Protein AF-A0A1D2VPQ7-F1 (afdb_monomer_lite)

Foldseek 3Di:
DVVVVVVVVVVVVVVVVVVVVVVVLVCLLVVLLVCLVVVVLVVLLVSLVVLVVVCVVCVPDVVSVVSNVSSLVSVVVSLVVLLLVLLEDDDLVVVLVSLVSNCSRPPNVDDPPNVLVSLLSNLVSLLNSLVVVLVVLVVVVVVPLLVSLLVNLVSCLVSLLVSLVSSCVNQPQDPDPVSVVSNLVSNQVSLVVSVVVSLVSCVVRLQVDPDLVSNLVSLLSNCVSLVSVVVSVNRCLVVSVCSCPVPPPCSDDPVSNVVSVVVVVVVVVVVD

pLDDT: mean 81.54, std 13.05, range [40.03, 95.62]

Organism: NCBI:txid1344418

Radius of gyration: 28.09 Å; chains: 1; bounding box: 78×43×89 Å

Structure (mmCIF, N/CA/C/O backbone):
data_AF-A0A1D2VPQ7-F1
#
_entry.id   AF-A0A1D2VPQ7-F1
#
loop_
_atom_site.group_PDB
_atom_site.id
_atom_site.type_symbol
_atom_site.label_atom_id
_atom_site.label_alt_id
_atom_site.label_comp_id
_atom_site.label_asym_id
_atom_site.label_entity_id
_atom_site.label_seq_id
_atom_site.pdbx_PDB_ins_code
_atom_site.Cartn_x
_atom_site.Cartn_y
_atom_site.Cartn_z
_atom_site.occupancy
_atom_site.B_iso_or_equiv
_atom_site.auth_seq_id
_atom_site.auth_comp_id
_atom_site.auth_asym_id
_atom_site.auth_atom_id
_atom_site.pdbx_PDB_model_num
ATOM 1 N N . ASN A 1 1 ? -49.520 -5.149 58.867 1.00 46.00 1 ASN A N 1
ATOM 2 C CA . ASN A 1 1 ? -49.051 -6.352 58.138 1.00 46.00 1 ASN A CA 1
ATOM 3 C C . ASN A 1 1 ? -49.154 -6.261 56.616 1.00 46.00 1 ASN A C 1
ATOM 5 O O . ASN A 1 1 ? -48.300 -6.860 55.983 1.00 46.00 1 ASN A O 1
ATOM 9 N N . ASN A 1 2 ? -50.079 -5.499 56.012 1.00 45.31 2 ASN A N 1
ATOM 10 C CA . ASN A 1 2 ? -50.159 -5.380 54.540 1.00 45.31 2 ASN A CA 1
ATOM 11 C C . ASN A 1 2 ? -49.098 -4.457 53.900 1.00 45.31 2 ASN A C 1
ATOM 13 O O . ASN A 1 2 ? -48.710 -4.691 52.759 1.00 45.31 2 ASN A O 1
ATOM 17 N N . ASP A 1 3 ? -48.558 -3.475 54.628 1.00 47.75 3 ASP A N 1
ATOM 18 C CA . ASP A 1 3 ? -47.562 -2.549 54.060 1.00 47.75 3 ASP A CA 1
ATOM 19 C C . ASP A 1 3 ? -46.182 -3.195 53.844 1.00 47.75 3 ASP A C 1
ATOM 21 O O . ASP A 1 3 ? -45.528 -2.919 52.839 1.00 47.75 3 ASP A O 1
ATOM 25 N N . ASN A 1 4 ? -45.781 -4.141 54.705 1.00 49.09 4 ASN A N 1
ATOM 26 C CA . ASN A 1 4 ? -44.508 -4.868 54.578 1.00 49.09 4 ASN A CA 1
ATOM 27 C C . ASN A 1 4 ? -44.477 -5.836 53.380 1.00 49.09 4 ASN A C 1
ATOM 29 O O . ASN A 1 4 ? -43.406 -6.070 52.827 1.00 49.09 4 ASN A O 1
ATOM 33 N N . LEU A 1 5 ? -45.629 -6.367 52.952 1.00 49.19 5 LEU A N 1
ATOM 34 C CA . LEU A 1 5 ? -45.735 -7.204 51.748 1.00 49.19 5 LEU A CA 1
ATOM 35 C C . LEU A 1 5 ? -45.571 -6.366 50.471 1.00 49.19 5 LEU A C 1
ATOM 37 O O . LEU A 1 5 ? -44.782 -6.725 49.604 1.00 49.19 5 LEU A O 1
ATOM 41 N N . SER A 1 6 ? -46.200 -5.186 50.403 1.00 54.03 6 SER A N 1
ATOM 42 C CA . SER A 1 6 ? -46.095 -4.297 49.231 1.00 54.03 6 SER A CA 1
ATOM 43 C C . SER A 1 6 ? -44.689 -3.710 49.017 1.00 54.03 6 SER A C 1
ATOM 45 O O . SER A 1 6 ? -44.285 -3.438 47.885 1.00 54.03 6 SER A O 1
ATOM 47 N N . ILE A 1 7 ? -43.932 -3.511 50.103 1.00 53.16 7 ILE A N 1
ATOM 48 C CA . ILE A 1 7 ? -42.541 -3.035 50.071 1.00 53.16 7 ILE A CA 1
ATOM 49 C C . ILE A 1 7 ? -41.603 -4.166 49.635 1.00 53.16 7 ILE A C 1
ATOM 51 O O . ILE A 1 7 ? -40.687 -3.925 48.848 1.00 53.16 7 ILE A O 1
ATOM 55 N N . ASN A 1 8 ? -41.859 -5.401 50.078 1.00 55.41 8 ASN A N 1
ATOM 56 C CA . ASN A 1 8 ? -41.106 -6.568 49.624 1.00 55.41 8 ASN A CA 1
ATOM 57 C C . ASN A 1 8 ? -41.346 -6.870 48.145 1.00 55.41 8 ASN A C 1
ATOM 59 O O . ASN A 1 8 ? -40.378 -7.150 47.452 1.00 55.41 8 ASN A O 1
ATOM 63 N N . ASP A 1 9 ? -42.571 -6.733 47.638 1.00 56.12 9 ASP A N 1
ATOM 64 C CA . ASP A 1 9 ? -42.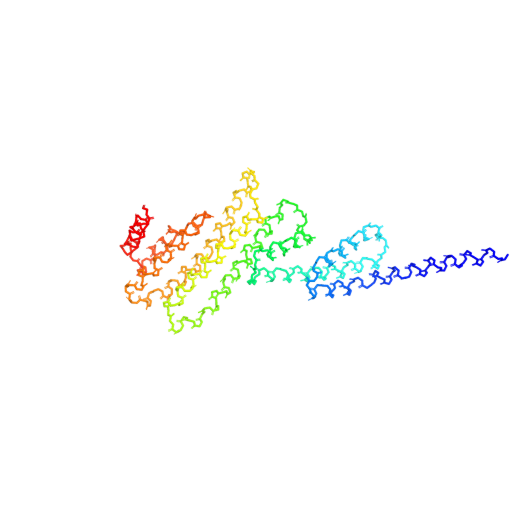865 -6.936 46.213 1.00 56.12 9 ASP A CA 1
ATOM 65 C C . ASP A 1 9 ? -42.221 -5.856 45.327 1.00 56.12 9 ASP A C 1
ATOM 67 O O . ASP A 1 9 ? -41.720 -6.149 44.240 1.00 56.12 9 ASP A O 1
ATOM 71 N N . LYS A 1 10 ? -42.148 -4.604 45.800 1.00 60.00 10 LYS A N 1
ATOM 72 C CA . LYS A 1 10 ? -41.404 -3.523 45.123 1.00 60.00 10 LYS A CA 1
ATOM 73 C C . LYS A 1 10 ? -39.894 -3.757 45.138 1.00 60.00 10 LYS A C 1
ATOM 75 O O . LYS A 1 10 ? -39.232 -3.537 44.130 1.00 60.00 10 LYS A O 1
ATOM 80 N N . ASN A 1 11 ? -39.348 -4.242 46.250 1.00 58.66 11 ASN A N 1
ATOM 81 C CA . ASN A 1 11 ? -37.940 -4.620 46.323 1.00 58.66 11 ASN A CA 1
ATOM 82 C C . ASN A 1 11 ? -37.644 -5.863 45.478 1.00 58.66 11 ASN A C 1
ATOM 84 O O . ASN A 1 11 ? -36.611 -5.883 44.827 1.00 58.66 11 ASN A O 1
ATOM 88 N N . LEU A 1 12 ? -38.544 -6.851 45.414 1.00 57.78 12 LEU A N 1
ATOM 89 C CA . LEU A 1 12 ? -38.410 -8.029 44.553 1.00 57.78 12 LEU A CA 1
ATOM 90 C C . LEU A 1 12 ? -38.479 -7.660 43.074 1.00 57.78 12 LEU A C 1
ATOM 92 O O . LEU A 1 12 ? -37.686 -8.168 42.297 1.00 57.78 12 LEU A O 1
ATOM 96 N N . THR A 1 13 ? -39.388 -6.769 42.678 1.00 62.28 13 THR A N 1
ATOM 97 C CA . THR A 1 13 ? -39.484 -6.288 41.289 1.00 62.28 13 THR A CA 1
ATOM 98 C C . THR A 1 13 ? -38.285 -5.425 40.899 1.00 62.28 13 THR A C 1
ATOM 100 O O . THR A 1 13 ? -37.770 -5.570 39.794 1.00 62.28 13 THR A O 1
ATOM 103 N N . LEU A 1 14 ? -37.762 -4.595 41.808 1.00 60.00 14 LEU A N 1
ATOM 104 C CA . LEU A 1 14 ? -36.486 -3.898 41.611 1.00 60.00 14 LEU A CA 1
ATOM 105 C C . LEU A 1 14 ? -35.303 -4.875 41.535 1.00 60.00 14 LEU A C 1
ATOM 107 O O . LEU A 1 14 ? -34.412 -4.677 40.712 1.00 60.00 14 LEU A O 1
ATOM 111 N N . LEU A 1 15 ? -35.306 -5.938 42.345 1.00 56.19 15 LEU A N 1
ATOM 112 C CA . LEU A 1 15 ? -34.273 -6.973 42.338 1.00 56.19 15 LEU A CA 1
ATOM 113 C C . LEU A 1 15 ? -34.316 -7.794 41.042 1.00 56.19 15 LEU A C 1
ATOM 115 O O . LEU A 1 15 ? -33.273 -8.018 40.441 1.00 56.19 15 LEU A O 1
ATOM 119 N N . LEU A 1 16 ? -35.506 -8.183 40.580 1.00 61.06 16 LEU A N 1
ATOM 120 C CA . LEU A 1 16 ? -35.734 -8.889 39.315 1.00 61.06 16 LEU A CA 1
ATOM 121 C C . LEU A 1 16 ? -35.295 -8.032 38.124 1.00 61.06 16 LEU A C 1
ATOM 123 O O . LEU A 1 16 ? -34.468 -8.469 37.335 1.00 61.06 16 LEU A O 1
ATOM 127 N N . ASN A 1 17 ? -35.710 -6.764 38.073 1.00 62.03 17 ASN A N 1
ATOM 128 C CA . ASN A 1 17 ? -35.249 -5.841 37.035 1.00 62.03 17 ASN A CA 1
ATOM 129 C C . ASN A 1 17 ? -33.730 -5.613 37.105 1.00 62.03 17 ASN A C 1
ATOM 131 O O . ASN A 1 17 ? -33.077 -5.413 36.084 1.00 62.03 17 ASN A O 1
ATOM 135 N N . SER A 1 18 ? -33.132 -5.621 38.299 1.00 62.41 18 SER A N 1
ATOM 136 C CA . SER A 1 18 ? -31.675 -5.534 38.436 1.00 62.41 18 SER A CA 1
ATOM 137 C C . SER A 1 18 ? -30.966 -6.819 37.997 1.00 62.41 18 SER A C 1
ATOM 139 O O . SER A 1 18 ? -29.875 -6.729 37.447 1.00 62.41 18 SER A O 1
ATOM 141 N N . MET A 1 19 ? -31.590 -7.988 38.177 1.00 61.72 19 MET A N 1
ATOM 142 C CA . MET A 1 19 ? -31.081 -9.278 37.707 1.00 61.72 19 MET A CA 1
ATOM 143 C C . MET A 1 19 ? -31.075 -9.336 36.181 1.00 61.72 19 MET A C 1
ATOM 145 O O . MET A 1 19 ? -30.043 -9.683 35.619 1.00 61.72 19 MET A O 1
ATOM 149 N N . ASP A 1 20 ? -32.153 -8.909 35.519 1.00 67.88 20 ASP A N 1
ATOM 150 C CA . ASP A 1 20 ? -32.224 -8.857 34.052 1.00 67.88 20 ASP A CA 1
ATOM 151 C C . ASP A 1 20 ? -31.155 -7.912 33.479 1.00 67.88 20 ASP A C 1
ATOM 153 O O . ASP A 1 20 ? -30.382 -8.295 32.607 1.00 67.88 20 ASP A O 1
ATOM 157 N N . ASN A 1 21 ? -30.989 -6.721 34.070 1.00 72.56 21 ASN A N 1
ATOM 158 C CA . ASN A 1 21 ? -29.922 -5.791 33.678 1.00 72.56 21 ASN A CA 1
ATOM 159 C C . ASN A 1 21 ? -28.506 -6.360 33.908 1.00 72.56 21 ASN A C 1
ATOM 161 O O . ASN A 1 21 ? -27.573 -6.025 33.178 1.00 72.56 21 ASN A O 1
ATOM 165 N N . ILE A 1 22 ? -28.308 -7.191 34.938 1.00 74.75 22 ILE A N 1
ATOM 166 C CA . ILE A 1 22 ? -27.023 -7.857 35.201 1.00 74.75 22 ILE A CA 1
ATOM 167 C C . ILE A 1 22 ? -26.781 -8.977 34.184 1.00 74.75 22 ILE A C 1
ATOM 169 O O . ILE A 1 22 ? -25.650 -9.122 33.718 1.00 74.75 22 ILE A O 1
ATOM 173 N N . ILE A 1 23 ? -27.815 -9.740 33.825 1.00 79.00 23 ILE A N 1
ATOM 174 C CA . ILE A 1 23 ? -27.751 -10.778 32.789 1.00 79.00 23 ILE A CA 1
ATOM 175 C C . ILE A 1 23 ? -27.391 -10.143 31.445 1.00 79.00 23 ILE A C 1
ATOM 177 O O . ILE A 1 23 ? -26.420 -10.571 30.824 1.00 79.00 23 ILE A O 1
ATOM 181 N N . ASP A 1 24 ? -28.059 -9.053 31.063 1.00 81.62 24 ASP A N 1
ATOM 182 C CA . ASP A 1 24 ? -27.750 -8.312 29.837 1.00 81.62 24 ASP A CA 1
ATOM 183 C C . ASP A 1 24 ? -26.279 -7.873 29.798 1.00 81.62 24 ASP A C 1
ATOM 185 O O . ASP A 1 24 ? -25.599 -8.020 28.782 1.00 81.62 24 ASP A O 1
ATOM 189 N N . ILE A 1 25 ? -25.745 -7.382 30.924 1.00 81.56 25 ILE A N 1
ATOM 190 C CA . ILE A 1 25 ? -24.333 -6.989 31.048 1.00 81.56 25 ILE A CA 1
ATOM 191 C C . ILE A 1 25 ? -23.389 -8.197 30.915 1.00 81.56 25 ILE A C 1
ATOM 193 O O . ILE A 1 25 ? -22.312 -8.067 30.323 1.00 81.56 25 ILE A O 1
ATOM 197 N N . LEU A 1 26 ? -23.777 -9.363 31.437 1.00 84.75 26 LEU A N 1
ATOM 198 C CA . LEU A 1 26 ? -23.013 -10.610 31.333 1.00 84.75 26 LEU A CA 1
ATOM 199 C C . LEU A 1 26 ? -23.003 -11.186 29.912 1.00 84.75 26 LEU A C 1
ATOM 201 O O . LEU A 1 26 ? -22.055 -11.883 29.553 1.00 84.75 26 LEU A O 1
ATOM 205 N N . GLU A 1 27 ? -24.002 -10.875 29.087 1.00 89.00 27 GLU A N 1
ATOM 206 C CA . GLU A 1 27 ? -24.066 -11.310 27.687 1.00 89.00 27 GLU A CA 1
ATOM 207 C C . GLU A 1 27 ? -23.222 -10.441 26.736 1.00 89.00 27 GLU A C 1
ATOM 209 O O . GLU A 1 27 ? -22.855 -10.886 25.641 1.00 89.00 27 GLU A O 1
ATOM 214 N N . LEU A 1 28 ? -22.841 -9.225 27.150 1.00 90.12 28 LEU A N 1
ATOM 215 C CA . LEU A 1 28 ? -22.094 -8.274 26.315 1.00 90.12 28 LEU A CA 1
ATOM 216 C C . LEU A 1 28 ? -20.773 -8.809 25.733 1.00 90.12 28 LEU A C 1
ATOM 218 O O . LEU A 1 28 ? -20.489 -8.479 24.576 1.00 90.12 28 LEU A O 1
ATOM 222 N N . PRO A 1 29 ? -19.946 -9.613 26.434 1.00 91.06 29 PRO A N 1
ATOM 223 C CA . PRO A 1 29 ? -18.760 -10.231 25.836 1.00 91.06 29 PRO A CA 1
ATOM 224 C C . PRO A 1 29 ? -19.099 -11.155 24.662 1.00 91.06 29 PRO A C 1
ATOM 226 O O . PRO A 1 29 ? -18.530 -11.018 23.575 1.00 91.06 29 PRO A O 1
ATOM 229 N N . SER A 1 30 ? -20.074 -12.048 24.852 1.00 91.19 30 SER A N 1
ATOM 230 C CA . SER A 1 30 ? -20.544 -12.985 23.826 1.00 91.19 30 SER A CA 1
ATOM 231 C C . SER A 1 30 ? -21.137 -12.246 22.629 1.00 91.19 30 SER A C 1
ATOM 233 O O . SER A 1 30 ? -20.804 -12.550 21.479 1.00 91.19 30 SER A O 1
ATOM 235 N N . LEU A 1 31 ? -21.945 -11.216 22.892 1.00 91.94 31 LEU A N 1
ATOM 236 C CA . LEU A 1 31 ? -22.503 -10.347 21.862 1.00 91.94 31 LEU A CA 1
ATOM 237 C C . LEU A 1 31 ? -21.400 -9.604 21.097 1.00 91.94 31 LEU A C 1
ATOM 239 O O . LEU A 1 31 ? -21.409 -9.575 19.867 1.00 91.94 31 LEU A O 1
ATOM 243 N N . THR A 1 32 ? -20.401 -9.064 21.804 1.00 91.88 32 THR A N 1
ATOM 244 C CA . THR A 1 32 ? -19.258 -8.382 21.180 1.00 91.88 32 THR A CA 1
ATOM 245 C C . THR A 1 32 ? -18.519 -9.323 20.234 1.00 91.88 32 THR A C 1
ATOM 247 O O . THR A 1 32 ? -18.252 -8.943 19.094 1.00 91.88 32 THR A O 1
ATOM 250 N N . ASN A 1 33 ? -18.242 -10.556 20.662 1.00 92.81 33 ASN A N 1
ATOM 251 C CA . ASN A 1 33 ? -17.594 -11.580 19.840 1.00 92.81 33 ASN A CA 1
ATOM 252 C C . ASN A 1 33 ? -18.406 -11.883 18.566 1.00 92.81 33 ASN A C 1
ATOM 254 O O . ASN A 1 33 ? -17.866 -11.881 17.454 1.00 92.81 33 ASN A O 1
ATOM 258 N N . ALA A 1 34 ? -19.723 -12.073 18.702 1.00 92.44 34 ALA A N 1
ATOM 259 C CA . ALA A 1 34 ? -20.618 -12.304 17.570 1.00 92.44 34 ALA A CA 1
ATOM 260 C C . ALA A 1 34 ? -20.624 -11.123 16.581 1.00 92.44 34 ALA A C 1
ATOM 262 O O . ALA A 1 34 ? -20.500 -11.333 15.369 1.00 92.44 34 ALA A O 1
ATOM 263 N N . CYS A 1 35 ? -20.688 -9.883 17.079 1.00 93.38 35 CYS A N 1
ATOM 264 C CA . CYS A 1 35 ? -20.612 -8.673 16.259 1.00 93.38 35 CYS A CA 1
ATOM 265 C C . CYS A 1 35 ? -19.271 -8.565 15.515 1.00 93.38 35 CYS A C 1
ATOM 267 O O . CYS A 1 35 ? -19.261 -8.313 14.308 1.00 93.38 35 CYS A O 1
ATOM 269 N N . VAL A 1 36 ? -18.145 -8.825 16.192 1.00 92.12 36 VAL A N 1
ATOM 270 C CA . VAL A 1 36 ? -16.803 -8.759 15.589 1.00 92.12 36 VAL A CA 1
ATOM 271 C C . VAL A 1 36 ? -16.643 -9.792 14.473 1.00 92.12 36 VAL A C 1
ATOM 273 O O . VAL A 1 36 ? -16.157 -9.450 13.392 1.00 92.12 36 VAL A O 1
ATOM 276 N N . LYS A 1 37 ? -17.080 -11.038 14.699 1.00 90.94 37 LYS A N 1
ATOM 277 C CA . LYS A 1 37 ? -17.038 -12.109 13.687 1.00 90.94 37 LYS A CA 1
ATOM 278 C C . LYS A 1 37 ? -17.934 -11.822 12.486 1.00 90.94 37 LYS A C 1
ATOM 280 O O . LYS A 1 37 ? -17.562 -12.147 11.363 1.00 90.94 37 LYS A O 1
ATOM 285 N N . SER A 1 38 ? -19.080 -11.189 12.721 1.00 91.00 38 SER A N 1
ATOM 286 C CA . SER A 1 38 ? -20.057 -10.854 11.679 1.00 91.00 38 SER A CA 1
ATOM 287 C C . SER A 1 38 ? -19.718 -9.569 10.909 1.00 91.00 38 SER A C 1
ATOM 289 O O . SER A 1 38 ? -20.349 -9.278 9.898 1.00 91.00 38 SER A O 1
ATOM 291 N N . GLY A 1 39 ? -18.725 -8.791 11.359 1.00 88.38 39 GLY A N 1
ATOM 292 C CA . GLY A 1 39 ? -18.323 -7.527 10.730 1.00 88.38 39 GLY A CA 1
ATOM 293 C C . GLY A 1 39 ? -19.122 -6.294 11.176 1.00 88.38 39 GLY A C 1
ATOM 294 O O . GLY A 1 39 ? -18.943 -5.215 10.607 1.00 88.38 39 GLY A O 1
ATOM 295 N N . TYR A 1 40 ? -19.959 -6.418 12.211 1.00 91.69 40 TYR A N 1
ATOM 296 C CA . TYR A 1 40 ? -20.720 -5.324 12.831 1.00 91.69 40 TYR A CA 1
ATOM 297 C C . TYR A 1 40 ? -19.832 -4.505 13.787 1.00 91.69 40 TYR A C 1
ATOM 299 O O . TYR A 1 40 ? -20.000 -4.494 15.006 1.00 91.69 40 TYR A O 1
ATOM 307 N N . TYR A 1 41 ? -18.809 -3.851 13.224 1.00 92.38 41 TYR A N 1
ATOM 308 C CA . TYR A 1 41 ? -17.767 -3.169 14.001 1.00 92.38 41 TYR A CA 1
ATOM 309 C C . TYR A 1 41 ? -18.261 -1.918 14.742 1.00 92.38 41 TYR A C 1
ATOM 311 O O . TYR A 1 41 ? -17.693 -1.545 15.768 1.00 92.38 41 TYR A O 1
ATOM 319 N N . SER A 1 42 ? -19.298 -1.243 14.239 1.00 90.69 42 SER A N 1
ATOM 320 C CA . SER A 1 42 ? -19.903 -0.078 14.903 1.00 90.69 42 SER A CA 1
ATOM 321 C C . SER A 1 42 ? -20.507 -0.447 16.253 1.00 90.69 42 SER A C 1
ATOM 323 O O . SER A 1 42 ? -20.281 0.248 17.242 1.00 90.69 42 SER A O 1
ATOM 325 N N . GLU A 1 43 ? -21.233 -1.554 16.279 1.00 91.12 43 GLU A N 1
ATOM 326 C CA . GLU A 1 43 ? -21.962 -2.109 17.407 1.00 91.12 43 GLU A CA 1
ATOM 327 C C . GLU A 1 43 ? -20.968 -2.603 18.463 1.00 91.12 43 GLU A C 1
ATOM 329 O O . GLU A 1 43 ? -21.050 -2.205 19.625 1.00 91.12 43 GLU A O 1
ATOM 334 N N . SER A 1 44 ? -19.926 -3.338 18.051 1.00 92.44 44 SER A N 1
ATOM 335 C CA . SER A 1 44 ? -18.830 -3.743 18.945 1.00 92.44 44 SER A CA 1
ATOM 336 C C . SER A 1 44 ? -18.164 -2.547 19.640 1.00 92.44 44 SER A C 1
ATOM 338 O O . SER A 1 44 ? -17.840 -2.602 20.827 1.00 92.44 44 SER A O 1
ATOM 340 N N . LEU A 1 45 ? -17.967 -1.433 18.925 1.00 90.75 45 LEU A N 1
ATOM 341 C CA . LEU A 1 45 ? -17.389 -0.215 19.503 1.00 90.75 45 LEU A CA 1
ATOM 342 C C . LEU A 1 45 ? -18.340 0.488 20.479 1.00 90.75 45 LEU A C 1
ATOM 344 O O . LEU A 1 45 ? -17.868 1.040 21.476 1.00 90.75 45 LEU A O 1
ATOM 348 N N . GLN A 1 46 ? -19.650 0.468 20.219 1.00 90.81 46 GLN A N 1
ATOM 349 C CA . GLN A 1 46 ? -20.654 0.998 21.146 1.00 90.81 46 GLN A CA 1
ATOM 350 C C . GLN A 1 46 ? -20.643 0.211 22.457 1.00 90.81 46 GLN A C 1
ATOM 352 O O . GLN A 1 46 ? -20.511 0.827 23.517 1.00 90.81 46 GLN A O 1
ATOM 357 N N . ILE A 1 47 ? -20.652 -1.125 22.386 1.00 89.81 47 ILE A N 1
ATOM 358 C CA . ILE A 1 47 ? -20.570 -2.002 23.564 1.00 89.81 47 ILE A CA 1
ATOM 359 C C . ILE A 1 47 ? -19.292 -1.714 24.365 1.00 89.81 47 ILE A C 1
ATOM 361 O O . ILE A 1 47 ? -19.344 -1.502 25.577 1.00 89.81 47 ILE A O 1
ATOM 365 N N . ASN A 1 48 ? -18.144 -1.598 23.689 1.00 90.50 48 ASN A N 1
ATOM 366 C CA . ASN A 1 48 ? -16.878 -1.251 24.338 1.00 90.50 48 ASN A CA 1
ATOM 367 C C . ASN A 1 48 ? -16.925 0.120 25.037 1.00 90.50 48 ASN A C 1
ATOM 369 O O . ASN A 1 48 ? -16.415 0.279 26.145 1.00 90.50 48 ASN A O 1
ATOM 373 N N . SER A 1 49 ? -17.534 1.127 24.405 1.00 89.06 49 SER A N 1
ATOM 374 C CA . SER A 1 49 ? -17.673 2.457 25.010 1.00 89.06 49 SER A CA 1
ATOM 375 C C . SER A 1 49 ? -18.584 2.441 26.240 1.00 89.06 49 SER A C 1
ATOM 377 O O . SER A 1 49 ? -18.248 3.055 27.253 1.00 89.06 49 SER A O 1
ATOM 379 N N . TYR A 1 50 ? -19.679 1.681 26.180 1.00 89.88 50 TYR A N 1
ATOM 380 C CA . TYR A 1 50 ? -20.623 1.507 27.277 1.00 89.88 50 TYR A CA 1
ATOM 381 C C . TYR A 1 50 ? -19.962 0.822 28.477 1.00 89.88 50 TYR A C 1
ATOM 383 O O . TYR A 1 50 ? -20.004 1.348 29.589 1.00 89.88 50 TYR A O 1
ATOM 391 N N . ILE A 1 51 ? -19.246 -0.284 28.254 1.00 88.81 51 ILE A N 1
ATOM 392 C CA . ILE A 1 51 ? -18.578 -1.014 29.339 1.00 88.81 51 ILE A CA 1
ATOM 393 C C . ILE A 1 51 ? -17.416 -0.228 29.939 1.00 88.81 51 ILE A C 1
ATOM 395 O O . ILE A 1 51 ? -17.214 -0.268 31.152 1.00 88.81 51 ILE A O 1
ATOM 399 N N . LYS A 1 52 ? -16.703 0.579 29.146 1.00 87.62 52 LYS A N 1
ATOM 400 C CA . LYS A 1 52 ? -15.717 1.523 29.691 1.00 87.62 52 LYS A CA 1
ATOM 401 C C . LYS A 1 52 ? -16.359 2.565 30.604 1.00 87.62 52 LYS A C 1
ATOM 403 O O . LYS A 1 52 ? -15.814 2.831 31.670 1.00 87.62 52 LYS A O 1
ATOM 408 N N . GLN A 1 53 ? -17.509 3.124 30.227 1.00 87.44 53 GLN A N 1
ATOM 409 C CA . GLN A 1 53 ? -18.246 4.067 31.079 1.00 87.44 53 GLN A CA 1
ATOM 410 C C . GLN A 1 53 ? -18.793 3.403 32.350 1.00 87.44 53 GLN A C 1
ATOM 412 O O . GLN A 1 53 ? -18.791 4.018 33.413 1.00 87.44 53 GLN A O 1
ATOM 417 N N . LEU A 1 54 ? -19.248 2.152 32.272 1.00 85.56 54 LEU A N 1
ATOM 418 C CA . LEU A 1 54 ? -19.657 1.393 33.455 1.00 85.56 54 LEU A CA 1
ATOM 419 C C . LEU A 1 54 ? -18.469 1.094 34.371 1.00 85.56 54 LEU A C 1
ATOM 421 O O . LEU A 1 54 ? -18.563 1.285 35.579 1.00 85.56 54 LEU A O 1
ATOM 425 N N . SER A 1 55 ? -17.331 0.696 33.803 1.00 86.62 55 SER A N 1
ATOM 426 C CA . SER A 1 55 ? -16.109 0.414 34.555 1.00 86.62 55 SER A CA 1
ATOM 427 C C . SER A 1 55 ? -15.563 1.649 35.275 1.00 86.62 55 SER A C 1
ATOM 429 O O . SER A 1 55 ? -14.984 1.502 36.348 1.00 86.62 55 SER A O 1
ATOM 431 N N . THR A 1 56 ? -15.738 2.858 34.725 1.00 86.19 56 THR A N 1
ATOM 432 C CA . THR A 1 56 ? -15.349 4.097 35.417 1.00 86.19 56 THR A CA 1
ATOM 433 C C . THR A 1 56 ? -16.341 4.494 36.506 1.00 86.19 56 THR A C 1
ATOM 435 O O . THR A 1 56 ? -15.913 5.013 37.533 1.00 86.19 56 THR A O 1
ATOM 438 N N . LYS A 1 57 ? -17.641 4.232 36.316 1.00 84.12 57 LYS A N 1
ATOM 439 C CA . LYS A 1 57 ? -18.686 4.509 37.316 1.00 84.12 57 LYS A CA 1
ATOM 440 C C . LYS A 1 57 ? -18.666 3.536 38.500 1.00 84.12 57 LYS A C 1
ATOM 442 O O . LYS A 1 57 ? -18.933 3.954 39.621 1.00 84.12 57 LYS A O 1
ATOM 447 N N . TYR A 1 58 ? -18.339 2.265 38.270 1.00 84.12 58 TYR A N 1
ATOM 448 C CA . TYR A 1 58 ? -18.447 1.185 39.258 1.00 84.12 58 TYR A CA 1
ATOM 449 C C . TYR A 1 58 ? -17.104 0.484 39.514 1.00 84.12 58 TYR A C 1
ATOM 451 O O . TYR A 1 58 ? -16.988 -0.736 39.401 1.00 84.12 58 TYR A O 1
ATOM 459 N N . GLN A 1 59 ? -16.078 1.253 39.889 1.00 78.56 59 GLN A N 1
ATOM 460 C CA . GLN A 1 59 ? -14.706 0.750 40.083 1.00 78.56 59 GLN A CA 1
ATOM 461 C C . GLN A 1 59 ? -14.577 -0.364 41.139 1.00 78.56 59 GLN A C 1
ATOM 463 O O . GLN A 1 59 ? -13.644 -1.159 41.077 1.00 78.56 59 GLN A O 1
ATOM 468 N N . ASN A 1 60 ? -15.521 -0.457 42.078 1.00 78.25 60 ASN A N 1
ATOM 469 C CA . ASN A 1 60 ? -15.463 -1.408 43.190 1.00 78.25 60 ASN A CA 1
ATOM 470 C C . ASN A 1 60 ? -15.986 -2.815 42.844 1.00 78.25 60 ASN A C 1
ATOM 472 O O . ASN A 1 60 ? -15.913 -3.704 43.690 1.00 78.25 60 ASN A O 1
ATOM 476 N N . ILE A 1 61 ? -16.528 -3.038 41.639 1.00 84.19 61 ILE A N 1
ATOM 477 C CA . ILE A 1 61 ? -17.141 -4.321 41.263 1.00 84.19 61 ILE A CA 1
ATOM 478 C C . ILE A 1 61 ? -16.169 -5.141 40.390 1.00 84.19 61 ILE A C 1
ATOM 480 O O . ILE A 1 61 ? -15.965 -4.799 39.222 1.00 84.19 61 ILE A O 1
ATOM 484 N N . PRO A 1 62 ? -15.611 -6.263 40.892 1.00 85.00 62 PRO A N 1
ATOM 485 C CA . PRO A 1 62 ? -14.642 -7.080 40.149 1.00 85.00 62 PRO A CA 1
ATOM 486 C C . PRO A 1 62 ? -15.247 -7.797 38.931 1.00 85.00 62 PRO A C 1
ATOM 488 O O . PRO A 1 62 ? -14.539 -8.126 37.986 1.00 85.00 62 PRO A O 1
ATOM 491 N N . LEU A 1 63 ? -16.564 -8.017 38.917 1.00 86.19 63 LEU A N 1
ATOM 492 C CA . LEU A 1 63 ? -17.261 -8.603 37.769 1.00 86.19 63 LEU A CA 1
ATOM 493 C C . LEU A 1 63 ? -17.272 -7.658 36.554 1.00 86.19 63 LEU A C 1
ATOM 495 O O . LEU A 1 63 ? -17.081 -8.082 35.420 1.00 86.19 63 LEU A O 1
ATOM 499 N N . ILE A 1 64 ? -17.451 -6.353 36.775 1.00 85.31 64 ILE A N 1
ATOM 500 C CA . ILE A 1 64 ? -17.448 -5.367 35.684 1.00 85.31 64 ILE A CA 1
ATOM 501 C C . ILE A 1 64 ? -16.039 -5.240 35.096 1.00 85.31 64 ILE A C 1
ATOM 503 O O . ILE A 1 64 ? -15.879 -5.088 33.883 1.00 85.31 64 ILE A O 1
ATOM 507 N N . SER A 1 65 ? -15.003 -5.344 35.934 1.00 86.50 65 SER A N 1
ATOM 508 C CA . SER A 1 65 ? -13.625 -5.331 35.449 1.00 86.50 65 SER A CA 1
ATOM 509 C C . SER A 1 65 ? -13.278 -6.597 34.656 1.00 86.50 65 SER A C 1
ATOM 511 O O . SER A 1 65 ? -12.629 -6.475 33.616 1.00 86.50 65 SER A O 1
ATOM 513 N N . SER A 1 66 ? -13.758 -7.784 35.053 1.00 89.06 66 SER A N 1
ATOM 514 C CA . SER A 1 66 ? -13.550 -9.014 34.271 1.00 89.06 66 SER A CA 1
ATOM 515 C C . SER A 1 66 ? -14.238 -8.957 32.902 1.00 89.06 66 SER A C 1
ATOM 517 O O . SER A 1 66 ? -13.591 -9.236 31.891 1.00 89.06 66 SER A O 1
ATOM 519 N N . ILE A 1 67 ? -15.490 -8.491 32.847 1.00 89.88 67 ILE A N 1
ATOM 520 C CA . ILE A 1 67 ? -16.240 -8.274 31.597 1.00 89.88 67 ILE A CA 1
ATOM 521 C C . ILE A 1 67 ? -15.520 -7.267 30.692 1.00 89.88 67 ILE A C 1
ATOM 523 O O . ILE A 1 67 ? -15.347 -7.496 29.494 1.00 89.88 67 ILE A O 1
ATOM 527 N N . SER A 1 68 ? -15.042 -6.159 31.264 1.00 89.12 68 SER A N 1
ATOM 528 C CA . SER A 1 68 ? -14.266 -5.1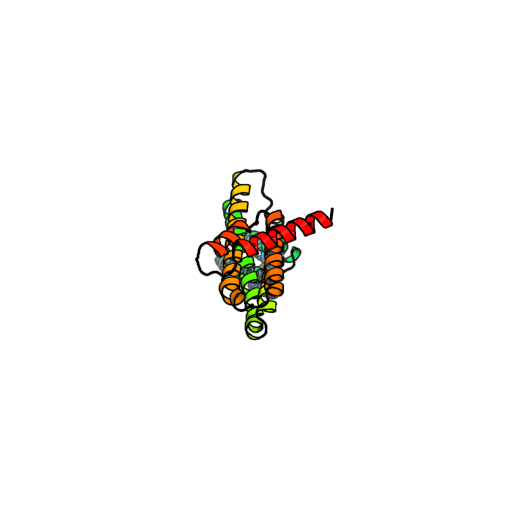52 30.535 1.00 89.12 68 SER A CA 1
ATOM 529 C C . SER A 1 68 ? -12.996 -5.744 29.919 1.00 89.12 68 SER A C 1
ATOM 531 O O . SER A 1 68 ? -12.672 -5.456 28.765 1.00 89.12 68 SER A O 1
ATOM 533 N N . ILE A 1 69 ? -12.282 -6.613 30.639 1.00 90.38 69 ILE A N 1
ATOM 534 C CA . ILE A 1 69 ? -11.097 -7.303 30.110 1.00 90.38 69 ILE A CA 1
ATOM 535 C C . ILE A 1 69 ? -11.471 -8.204 28.929 1.00 90.38 69 ILE A C 1
ATOM 537 O O . ILE A 1 69 ? -10.768 -8.197 27.917 1.00 90.38 69 ILE A O 1
ATOM 541 N N . GLU A 1 70 ? -12.560 -8.962 29.030 1.00 92.06 70 GLU A N 1
ATOM 542 C CA . GLU A 1 70 ? -13.004 -9.869 27.969 1.00 92.06 70 GLU A CA 1
ATOM 543 C C . GLU A 1 70 ? -13.413 -9.114 26.698 1.00 92.06 70 GLU A C 1
ATOM 545 O O . GLU A 1 70 ? -12.917 -9.408 25.611 1.00 92.06 70 GLU A O 1
ATOM 550 N N . ILE A 1 71 ? -14.191 -8.041 26.839 1.00 92.12 71 ILE A N 1
ATOM 551 C CA . ILE A 1 71 ? -14.566 -7.172 25.716 1.00 92.12 71 ILE A CA 1
ATOM 552 C C . ILE A 1 71 ? -13.329 -6.510 25.095 1.00 92.12 71 ILE A C 1
ATOM 554 O O . ILE A 1 71 ? -13.202 -6.451 23.872 1.00 92.12 71 ILE A O 1
ATOM 558 N N . ASN A 1 72 ? -12.358 -6.062 25.897 1.00 91.00 72 ASN A N 1
ATOM 559 C CA . ASN A 1 72 ? -11.113 -5.493 25.369 1.00 91.00 72 ASN A CA 1
ATOM 560 C C . ASN A 1 72 ? -10.277 -6.514 24.571 1.00 91.00 72 ASN A C 1
ATOM 562 O O . ASN A 1 72 ? -9.595 -6.120 23.616 1.00 91.00 72 ASN A O 1
ATOM 566 N N . LYS A 1 73 ? -10.332 -7.810 24.912 1.00 91.88 73 LYS A N 1
ATOM 567 C CA . LYS A 1 73 ? -9.711 -8.878 24.106 1.00 91.88 73 LYS A CA 1
ATOM 568 C C . LYS A 1 73 ? -10.382 -8.990 22.738 1.00 91.88 73 LYS A C 1
ATOM 570 O O . LYS A 1 73 ? -9.681 -8.962 21.727 1.00 91.88 73 LYS A O 1
ATOM 575 N N . GLU A 1 74 ? -11.713 -9.017 22.691 1.00 93.00 74 GLU A N 1
ATOM 576 C CA . GLU A 1 74 ? -12.471 -9.061 21.431 1.00 93.00 74 GLU A CA 1
ATOM 577 C C . GLU A 1 74 ? -12.215 -7.820 20.558 1.00 93.00 74 GLU A C 1
ATOM 579 O O . GLU A 1 74 ? -12.018 -7.919 19.346 1.00 93.00 74 GLU A O 1
ATOM 584 N N . ILE A 1 75 ? -12.098 -6.637 21.166 1.00 92.44 75 ILE A N 1
ATOM 585 C CA . ILE A 1 75 ? -11.761 -5.398 20.448 1.00 92.44 75 ILE A CA 1
ATOM 586 C C . ILE A 1 75 ? -10.323 -5.418 19.911 1.00 92.44 75 ILE A C 1
ATOM 588 O O . ILE A 1 75 ? -10.053 -4.898 18.827 1.00 92.44 75 ILE A O 1
ATOM 592 N N . SER A 1 76 ? -9.392 -6.044 20.628 1.00 90.81 76 SER A N 1
ATOM 593 C CA . SER A 1 76 ? -8.009 -6.225 20.175 1.00 90.81 76 SER A CA 1
ATOM 594 C C . SER A 1 76 ? -7.918 -7.226 19.012 1.00 90.81 76 SER A C 1
ATOM 596 O O . SER A 1 76 ? -7.155 -7.020 18.058 1.00 90.81 76 SER A O 1
ATOM 598 N N . TYR A 1 77 ? -8.750 -8.272 19.030 1.00 92.06 77 TYR A N 1
ATOM 599 C CA . TYR A 1 77 ? -8.941 -9.168 17.889 1.00 92.06 77 TYR A CA 1
ATOM 600 C C . TYR A 1 77 ? -9.527 -8.416 16.684 1.00 92.06 77 TYR A C 1
ATOM 602 O O . TYR A 1 77 ? -8.982 -8.497 15.579 1.00 92.06 77 TYR A O 1
ATOM 610 N N . MET A 1 78 ? -10.565 -7.602 16.906 1.00 92.50 78 MET A N 1
ATOM 611 C CA . MET A 1 78 ? -11.160 -6.732 15.888 1.00 92.50 78 MET A CA 1
ATOM 612 C C . MET A 1 78 ? -10.122 -5.793 15.264 1.00 92.50 78 MET A C 1
ATOM 614 O O . MET A 1 78 ? -10.035 -5.707 14.042 1.00 92.50 78 MET A O 1
ATOM 618 N N . LEU A 1 79 ? -9.287 -5.131 16.070 1.00 91.25 79 LEU A N 1
ATOM 619 C CA . LEU A 1 79 ? -8.214 -4.258 15.585 1.00 91.25 79 LEU A CA 1
ATOM 620 C C . LEU A 1 79 ? -7.254 -5.007 14.646 1.00 91.25 79 LEU A C 1
ATOM 622 O O . LEU A 1 79 ? -6.928 -4.517 13.563 1.00 91.25 79 LEU A O 1
ATOM 626 N N . SER A 1 80 ? -6.839 -6.213 15.034 1.00 90.44 80 SER A N 1
ATOM 627 C CA . SER A 1 80 ? -5.961 -7.059 14.217 1.00 90.44 80 SER A CA 1
ATOM 628 C C . SER A 1 80 ? -6.629 -7.469 12.899 1.00 90.44 80 SER A C 1
ATOM 630 O O . SER A 1 80 ? -5.999 -7.428 11.838 1.00 90.44 80 SER A O 1
ATOM 632 N N . ALA A 1 81 ? -7.922 -7.802 12.940 1.00 91.12 81 ALA A N 1
ATOM 633 C CA . ALA A 1 81 ? -8.713 -8.121 11.756 1.00 91.12 81 ALA A CA 1
ATOM 634 C C . ALA A 1 81 ? -8.867 -6.911 10.814 1.00 91.12 81 ALA A C 1
ATOM 636 O O . ALA A 1 81 ? -8.693 -7.062 9.606 1.00 91.12 81 ALA A O 1
ATOM 637 N N . LEU A 1 82 ? -9.105 -5.710 11.351 1.00 91.50 82 LEU A N 1
ATOM 638 C CA . LEU A 1 82 ? -9.196 -4.462 10.585 1.00 91.50 82 LEU A CA 1
ATOM 639 C C . LEU A 1 82 ? -7.864 -4.102 9.908 1.00 91.50 82 LEU A C 1
ATOM 641 O O . LEU A 1 82 ? -7.848 -3.723 8.738 1.00 91.50 82 LEU A O 1
ATOM 645 N N . ILE A 1 83 ? -6.731 -4.268 10.600 1.00 90.19 83 ILE A N 1
ATOM 646 C CA . ILE A 1 83 ? -5.401 -4.066 9.998 1.00 90.19 83 ILE A CA 1
ATOM 647 C C . ILE A 1 83 ? -5.155 -5.083 8.879 1.00 90.19 83 ILE A C 1
ATOM 649 O O . ILE A 1 83 ? -4.598 -4.732 7.840 1.00 90.19 83 ILE A O 1
ATOM 653 N N . ARG A 1 84 ? -5.585 -6.338 9.055 1.00 90.19 84 ARG A N 1
ATOM 654 C CA . ARG A 1 84 ? -5.505 -7.356 8.001 1.00 90.19 84 ARG A CA 1
ATOM 655 C C . ARG A 1 84 ? -6.394 -7.006 6.805 1.00 90.19 84 ARG A C 1
ATOM 657 O O . ARG A 1 84 ? -5.936 -7.161 5.679 1.00 90.19 84 ARG A O 1
ATOM 664 N N . LEU A 1 85 ? -7.596 -6.474 7.032 1.00 90.69 85 LEU A N 1
ATOM 665 C CA . LEU A 1 85 ? -8.470 -5.964 5.970 1.00 90.69 85 LEU A CA 1
ATOM 666 C C . LEU A 1 85 ? -7.803 -4.833 5.175 1.00 90.69 85 LEU A C 1
ATOM 668 O O . LEU A 1 85 ? -7.886 -4.822 3.957 1.00 90.69 85 LEU A O 1
ATOM 672 N N . LEU A 1 86 ? -7.051 -3.923 5.807 1.00 88.88 86 LEU A N 1
ATOM 673 C CA . LEU A 1 86 ? -6.316 -2.874 5.072 1.00 88.88 86 LEU A CA 1
ATOM 674 C C . LEU A 1 86 ? -5.257 -3.412 4.092 1.00 88.88 86 LEU A C 1
ATOM 676 O O . LEU A 1 86 ? -4.805 -2.671 3.212 1.00 88.88 86 LEU A O 1
ATOM 680 N N . ARG A 1 87 ? -4.849 -4.676 4.254 1.00 91.50 87 ARG A N 1
ATOM 681 C CA . ARG A 1 87 ? -3.903 -5.375 3.376 1.00 91.50 87 ARG A CA 1
ATOM 682 C C . ARG A 1 87 ? -4.585 -6.111 2.219 1.00 91.50 87 ARG A C 1
ATOM 684 O O . ARG A 1 87 ? -3.873 -6.758 1.461 1.00 91.50 87 ARG A O 1
ATOM 691 N N . SER A 1 88 ? -5.912 -6.057 2.093 1.00 89.38 88 SER A N 1
ATOM 692 C CA . SER A 1 88 ? -6.643 -6.613 0.950 1.00 89.38 88 SER A CA 1
ATOM 693 C C . SER A 1 88 ? -6.999 -5.533 -0.073 1.00 89.38 88 SER A C 1
ATOM 695 O O . SER A 1 88 ? -6.797 -4.331 0.155 1.00 89.38 88 SER A O 1
ATOM 697 N N . ASP A 1 89 ? -7.549 -5.962 -1.209 1.00 86.25 89 ASP A N 1
ATOM 698 C CA . ASP A 1 89 ? -8.105 -5.034 -2.183 1.00 86.25 89 ASP A CA 1
ATOM 699 C C . ASP A 1 89 ? -9.403 -4.437 -1.627 1.00 86.25 89 ASP A C 1
ATOM 701 O O . ASP A 1 89 ? -10.357 -5.150 -1.309 1.00 86.25 89 ASP A O 1
ATOM 705 N N . LEU A 1 90 ? -9.403 -3.124 -1.415 1.00 84.50 90 LEU A N 1
ATOM 706 C CA . LEU A 1 90 ? -10.484 -2.395 -0.763 1.00 84.50 90 LEU A CA 1
ATOM 707 C C . LEU A 1 90 ? -10.824 -1.152 -1.572 1.00 84.50 90 LEU A C 1
ATOM 709 O O . LEU A 1 90 ? -9.947 -0.397 -1.998 1.00 84.50 90 LEU A O 1
ATOM 713 N N . LYS A 1 91 ? -12.124 -0.865 -1.676 1.00 87.00 91 LYS A N 1
ATOM 714 C CA . LYS A 1 91 ? -12.600 0.415 -2.205 1.00 87.00 91 LYS A CA 1
ATOM 715 C C . LYS A 1 91 ? -12.202 1.550 -1.258 1.00 87.00 91 LYS A C 1
ATOM 717 O O . LYS A 1 91 ? -12.161 1.381 -0.036 1.00 87.00 91 LYS A O 1
ATOM 722 N N . GLN A 1 92 ? -11.995 2.747 -1.805 1.00 82.19 92 GLN A N 1
ATOM 723 C CA . GLN A 1 92 ? -11.639 3.931 -1.014 1.00 82.19 92 GLN A CA 1
ATOM 724 C C . GLN A 1 92 ? -12.625 4.176 0.144 1.00 82.19 92 GLN A C 1
ATOM 726 O O . GLN A 1 92 ? -12.207 4.405 1.277 1.00 82.19 92 GLN A O 1
ATOM 731 N N . SER A 1 93 ? -13.932 4.045 -0.105 1.00 87.19 93 SER A N 1
ATOM 732 C CA . SER A 1 93 ? -14.976 4.220 0.914 1.00 87.19 93 SER A CA 1
ATOM 733 C C . SER A 1 93 ? -14.863 3.223 2.073 1.00 87.19 93 SER A C 1
ATOM 735 O O . SER A 1 93 ? -15.030 3.603 3.232 1.00 87.19 93 SER A O 1
ATOM 737 N N . THR A 1 94 ? -14.536 1.961 1.789 1.00 87.50 94 THR A N 1
ATOM 738 C CA . THR A 1 94 ? -14.328 0.934 2.819 1.00 87.50 94 THR A CA 1
ATOM 739 C C . THR A 1 94 ? -13.062 1.193 3.628 1.00 87.50 94 THR A C 1
ATOM 741 O O . THR A 1 94 ? -13.095 1.091 4.850 1.00 87.50 94 THR A O 1
ATOM 744 N N . THR A 1 95 ? -11.983 1.637 2.983 1.00 87.56 95 THR A N 1
ATOM 745 C CA . THR A 1 95 ? -10.726 2.008 3.649 1.00 87.56 95 THR A CA 1
ATOM 746 C C . THR A 1 95 ? -10.923 3.154 4.642 1.00 87.56 95 THR A C 1
ATOM 748 O O . THR A 1 95 ? -10.429 3.090 5.769 1.00 87.56 95 THR A O 1
ATOM 751 N N . ILE A 1 96 ? -11.695 4.178 4.257 1.00 86.38 96 ILE A N 1
ATOM 752 C CA . ILE A 1 96 ? -12.052 5.302 5.134 1.00 86.38 96 ILE A CA 1
ATOM 753 C C . ILE A 1 96 ? -12.823 4.800 6.362 1.00 86.38 96 ILE A C 1
ATOM 755 O O . ILE A 1 96 ? -12.474 5.152 7.490 1.00 86.38 96 ILE A O 1
ATOM 759 N N . LYS A 1 97 ? -13.833 3.940 6.161 1.00 88.62 97 LYS A N 1
ATOM 760 C CA . LYS A 1 97 ? -14.620 3.354 7.259 1.00 88.62 97 LYS A CA 1
ATOM 761 C C . LYS A 1 97 ? -13.748 2.531 8.208 1.00 88.62 97 LYS A C 1
ATOM 763 O O . LYS A 1 97 ? -13.782 2.772 9.411 1.00 88.62 97 LYS A O 1
ATOM 768 N N . VAL A 1 98 ? -12.914 1.634 7.682 1.00 89.50 98 VAL A N 1
ATOM 769 C CA . VAL A 1 98 ? -11.995 0.805 8.481 1.00 89.50 98 VAL A CA 1
ATOM 770 C C . VAL A 1 98 ? -11.061 1.672 9.327 1.00 89.50 98 VAL A C 1
ATOM 772 O O . VAL A 1 98 ? -10.946 1.459 10.532 1.00 89.50 98 VAL A O 1
ATOM 775 N N . LEU A 1 99 ? -10.452 2.705 8.740 1.00 87.94 99 LEU A N 1
ATOM 776 C CA . LEU A 1 99 ? -9.593 3.626 9.488 1.00 87.94 99 LEU A CA 1
ATOM 777 C C . LEU A 1 99 ? -10.369 4.443 10.526 1.00 87.94 99 LEU A C 1
ATOM 779 O O . LEU A 1 99 ? -9.833 4.715 11.598 1.00 87.94 99 LEU A O 1
ATOM 783 N N . SER A 1 100 ? -11.629 4.792 10.254 1.00 86.12 100 SER A N 1
ATOM 784 C CA . SER A 1 100 ? -12.492 5.460 11.234 1.00 86.12 100 SER A CA 1
ATOM 785 C C . SER A 1 100 ? -12.788 4.579 12.453 1.00 86.12 100 SER A C 1
ATOM 787 O O . SER A 1 100 ? -12.845 5.095 13.567 1.00 86.12 100 SER A O 1
ATOM 789 N N . TYR A 1 101 ? -12.909 3.259 12.268 1.00 89.00 101 TYR A N 1
ATOM 790 C CA . TYR A 1 101 ? -13.054 2.309 13.372 1.00 89.00 101 TYR A CA 1
ATOM 791 C C . TYR A 1 101 ? -11.752 2.168 14.160 1.00 89.00 101 TYR A C 1
ATOM 793 O O . TYR A 1 101 ? -11.781 2.254 15.383 1.00 89.00 101 TYR A O 1
ATOM 801 N N . ILE A 1 102 ? -10.606 2.048 13.478 1.00 87.94 102 ILE A N 1
ATOM 802 C CA . ILE A 1 102 ? -9.293 1.959 14.140 1.00 87.94 102 ILE A CA 1
ATOM 803 C C . ILE A 1 102 ? -9.029 3.199 15.009 1.00 87.94 102 ILE A C 1
ATOM 805 O O . ILE A 1 102 ? -8.569 3.053 16.136 1.00 87.94 102 ILE A O 1
ATOM 809 N N . ARG A 1 103 ? -9.387 4.405 14.538 1.00 85.00 103 ARG A N 1
ATOM 810 C CA . ARG A 1 103 ? -9.260 5.661 15.311 1.00 85.00 103 ARG A CA 1
ATOM 811 C C . ARG A 1 103 ? -10.031 5.658 16.636 1.00 85.00 103 ARG A C 1
ATOM 813 O O . ARG A 1 103 ? -9.657 6.386 17.543 1.00 85.00 103 ARG A O 1
ATOM 820 N N . LYS A 1 104 ? -11.098 4.864 16.756 1.00 83.81 104 LYS A N 1
ATOM 821 C CA . LYS A 1 104 ? -11.934 4.788 17.968 1.00 83.81 104 LYS A CA 1
ATOM 822 C C . LYS A 1 104 ? -11.420 3.773 18.998 1.00 83.81 104 LYS A C 1
ATOM 824 O O . LYS A 1 104 ? -11.993 3.660 20.079 1.00 83.81 104 LYS A O 1
ATOM 829 N N . ILE A 1 105 ? -10.370 3.014 18.679 1.00 83.00 105 ILE A N 1
ATOM 830 C CA . ILE A 1 105 ? -9.805 1.969 19.542 1.00 83.00 105 ILE A CA 1
ATOM 831 C C . ILE A 1 105 ? -8.517 2.491 20.185 1.00 83.00 105 ILE A C 1
ATOM 833 O O . ILE A 1 105 ? -7.682 3.088 19.513 1.00 83.00 105 ILE A O 1
ATOM 837 N N . LEU A 1 106 ? -8.322 2.245 21.484 1.00 70.81 106 LEU A N 1
ATOM 838 C CA . LEU A 1 106 ? -7.062 2.571 22.161 1.00 70.81 106 LEU A CA 1
ATOM 839 C C . LEU A 1 106 ? -5.907 1.718 21.595 1.00 70.81 106 LEU A C 1
ATOM 841 O O . LEU A 1 106 ? -6.108 0.537 21.321 1.00 70.81 106 LEU A O 1
ATOM 845 N N . PRO A 1 107 ? -4.698 2.279 21.428 1.00 68.19 107 PRO A N 1
ATOM 846 C CA . PRO A 1 107 ? -4.278 3.595 21.904 1.00 68.19 107 PRO A CA 1
ATOM 847 C C . PRO A 1 107 ? -4.667 4.761 20.974 1.00 68.19 107 PRO A C 1
ATOM 849 O O . PRO A 1 107 ? -4.563 5.900 21.401 1.00 68.19 107 PRO A O 1
ATOM 852 N N . PHE A 1 108 ? -5.176 4.514 19.756 1.00 66.19 108 PHE A N 1
ATOM 853 C CA . PHE A 1 108 ? -5.401 5.486 18.659 1.00 66.19 108 PHE A CA 1
ATOM 854 C C . PHE A 1 108 ? -6.400 6.632 18.909 1.00 66.19 108 PHE A C 1
ATOM 856 O O . PHE A 1 108 ? -6.647 7.411 17.989 1.00 66.19 108 PHE A O 1
ATOM 863 N N . ASN A 1 109 ? -6.932 6.758 20.124 1.00 66.12 109 ASN A N 1
ATOM 864 C CA . ASN A 1 109 ? -7.886 7.797 20.512 1.00 66.12 109 ASN A CA 1
ATOM 865 C C . ASN A 1 109 ? -7.222 9.177 20.749 1.00 66.12 109 ASN A C 1
ATOM 867 O O . ASN A 1 109 ? -7.909 10.193 20.683 1.00 66.12 109 ASN A O 1
ATOM 871 N N . ASP A 1 110 ? -5.900 9.234 20.980 1.00 63.28 110 ASP A N 1
ATOM 872 C CA . ASP A 1 110 ? -5.169 10.485 21.259 1.00 63.28 110 ASP A CA 1
ATOM 873 C C . ASP A 1 110 ? -4.668 11.196 19.982 1.00 63.28 110 ASP A C 1
ATOM 875 O O . ASP A 1 110 ? -4.083 10.598 19.076 1.00 63.28 110 ASP A O 1
ATOM 879 N N . SER A 1 111 ? -4.897 12.510 19.891 1.00 63.69 111 SER A N 1
ATOM 880 C CA . SER A 1 111 ? -5.113 13.207 18.611 1.00 63.69 111 SER A CA 1
ATOM 881 C C . SER A 1 111 ? -3.874 13.631 17.802 1.00 63.69 111 SER A C 1
ATOM 883 O O . SER A 1 111 ? -4.000 13.804 16.590 1.00 63.69 111 SER A O 1
ATOM 885 N N . ILE A 1 112 ? -2.678 13.785 18.383 1.00 60.97 112 ILE A N 1
ATOM 886 C CA . ILE A 1 112 ? -1.507 14.330 17.650 1.00 60.97 112 ILE A CA 1
ATOM 887 C C . ILE A 1 112 ? -0.449 13.274 17.300 1.00 60.97 112 ILE A C 1
ATOM 889 O O . ILE A 1 112 ? -0.171 13.047 16.121 1.00 60.97 112 ILE A O 1
ATOM 893 N N . SER A 1 113 ? 0.132 12.576 18.277 1.00 58.62 113 SER A N 1
ATOM 894 C CA . SER A 1 113 ? 1.229 11.625 18.026 1.00 58.62 113 SER A CA 1
ATOM 895 C C . SER A 1 113 ? 0.755 10.325 17.363 1.00 58.62 113 SER A C 1
ATOM 897 O O . SER A 1 113 ? 1.499 9.715 16.592 1.00 58.62 113 SER A O 1
ATOM 899 N N . LEU A 1 114 ? -0.499 9.913 17.573 1.00 58.72 114 LEU A N 1
ATOM 900 C CA . LEU A 1 114 ? -1.019 8.660 17.021 1.00 58.72 114 LEU A CA 1
ATOM 901 C C . LEU A 1 114 ? -1.615 8.775 15.623 1.00 58.72 114 LEU A C 1
ATOM 903 O O . LEU A 1 114 ? -1.651 7.769 14.910 1.00 58.72 114 LEU A O 1
ATOM 907 N N . ASN A 1 115 ? -1.943 9.984 15.160 1.00 71.00 115 ASN A N 1
ATOM 908 C CA . ASN A 1 115 ? -2.197 10.212 13.738 1.00 71.00 115 ASN A CA 1
ATOM 909 C C . ASN A 1 115 ? -0.973 9.813 12.900 1.00 71.00 115 ASN A C 1
ATOM 911 O O . ASN A 1 115 ? -1.127 9.235 11.826 1.00 71.00 115 ASN A O 1
ATOM 915 N N . LYS A 1 116 ? 0.248 10.009 13.418 1.00 78.38 116 LYS A N 1
ATOM 916 C CA . LYS A 1 116 ? 1.484 9.535 12.778 1.00 78.38 116 LYS A CA 1
ATOM 917 C C . LYS A 1 116 ? 1.565 8.008 12.713 1.00 78.38 116 LYS A C 1
ATOM 919 O O . LYS A 1 116 ? 1.908 7.460 11.666 1.00 78.38 116 LYS A O 1
ATOM 924 N N . ASN A 1 117 ? 1.215 7.314 13.796 1.00 83.12 117 ASN A N 1
ATOM 925 C CA . ASN A 1 117 ? 1.201 5.848 13.827 1.00 83.12 117 ASN A CA 1
ATOM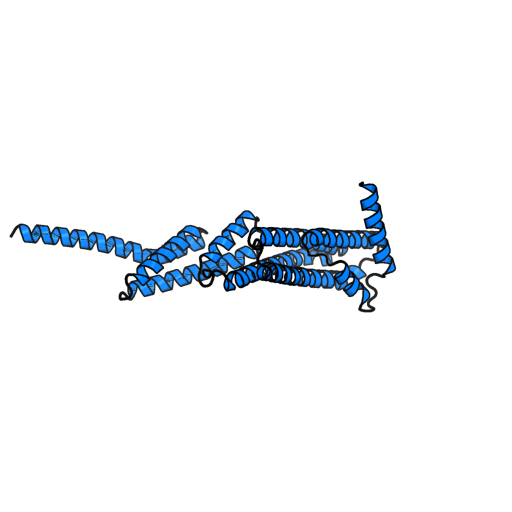 926 C C . ASN A 1 117 ? 0.147 5.279 12.876 1.00 83.12 117 ASN A C 1
ATOM 928 O O . ASN A 1 117 ? 0.441 4.353 12.127 1.00 83.12 117 ASN A O 1
ATOM 932 N N . LEU A 1 118 ? -1.043 5.879 12.823 1.00 86.56 118 LEU A N 1
ATOM 933 C CA . LEU A 1 118 ? -2.096 5.459 11.905 1.00 86.56 118 LEU A CA 1
ATOM 934 C C . LEU A 1 118 ? -1.708 5.692 10.437 1.00 86.56 118 LEU A C 1
ATOM 936 O O . LEU A 1 118 ? -1.891 4.798 9.610 1.00 86.56 118 LEU A O 1
ATOM 940 N N . LYS A 1 119 ? -1.104 6.849 10.121 1.00 89.19 119 LYS A N 1
ATOM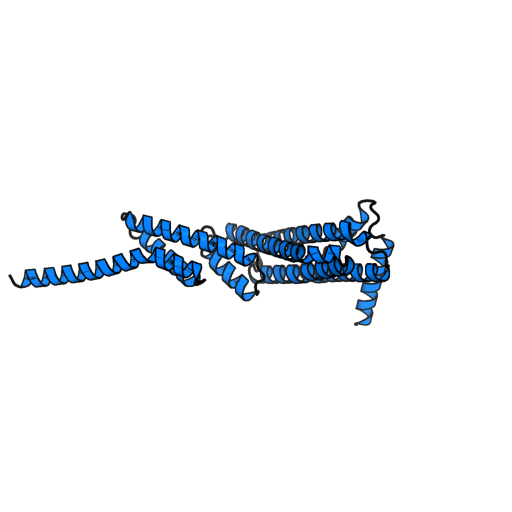 941 C CA . LYS A 1 119 ? -0.521 7.139 8.798 1.00 89.19 119 LYS A CA 1
ATOM 942 C C . LYS A 1 119 ? 0.488 6.052 8.398 1.00 89.19 119 LYS A C 1
ATOM 944 O O . LYS A 1 119 ? 0.423 5.531 7.285 1.00 89.19 119 LYS A O 1
ATOM 949 N N . ARG A 1 120 ? 1.386 5.667 9.316 1.00 89.38 120 ARG A N 1
ATOM 950 C CA . ARG A 1 120 ? 2.386 4.602 9.105 1.00 89.38 120 ARG A CA 1
ATOM 951 C C . ARG A 1 120 ? 1.748 3.230 8.907 1.00 89.38 120 ARG A C 1
ATOM 953 O O . ARG A 1 120 ? 2.116 2.543 7.960 1.00 89.38 120 ARG A O 1
ATOM 960 N N . ILE A 1 121 ? 0.790 2.845 9.752 1.00 90.69 121 ILE A N 1
ATOM 961 C CA . ILE A 1 121 ? 0.071 1.564 9.649 1.00 90.69 121 ILE A CA 1
ATOM 962 C C . ILE A 1 121 ? -0.641 1.464 8.305 1.00 90.69 121 ILE A C 1
ATOM 964 O O . ILE A 1 121 ? -0.547 0.431 7.644 1.00 90.69 121 ILE A O 1
ATOM 968 N N . TYR A 1 122 ? -1.312 2.534 7.879 1.00 92.25 122 TYR A N 1
ATOM 969 C CA . TYR A 1 122 ? -1.976 2.572 6.586 1.00 92.25 122 TYR A CA 1
ATOM 970 C C . TYR A 1 122 ? -0.979 2.373 5.438 1.00 92.25 122 TYR A C 1
ATOM 972 O O . TYR A 1 122 ? -1.127 1.426 4.668 1.00 92.25 122 TYR A O 1
ATOM 980 N N . LEU A 1 123 ? 0.065 3.209 5.347 1.00 93.62 123 LEU A N 1
ATOM 981 C CA . LEU A 1 123 ? 1.043 3.123 4.255 1.00 93.62 123 LEU A CA 1
ATOM 982 C C . LEU A 1 123 ? 1.769 1.774 4.245 1.00 93.62 123 LEU A C 1
ATOM 984 O O . LEU A 1 123 ? 1.971 1.194 3.183 1.00 93.62 123 LEU A O 1
ATOM 988 N N . HIS A 1 124 ? 2.108 1.237 5.418 1.00 93.81 124 HIS A N 1
ATOM 989 C CA . HIS A 1 124 ? 2.713 -0.085 5.531 1.00 93.81 124 HIS A CA 1
ATOM 990 C C . HIS A 1 124 ? 1.754 -1.201 5.089 1.00 93.81 124 HIS A C 1
ATOM 992 O O . HIS A 1 124 ? 2.158 -2.107 4.367 1.00 93.81 124 HIS A O 1
ATOM 998 N N . SER A 1 125 ? 0.472 -1.121 5.454 1.00 93.75 125 SER A N 1
ATOM 999 C CA . SER A 1 125 ? -0.533 -2.105 5.028 1.00 93.75 125 SER A CA 1
ATOM 1000 C C . SER A 1 125 ? -0.753 -2.067 3.516 1.00 93.75 125 SER A C 1
ATOM 1002 O O . SER A 1 125 ? -0.804 -3.118 2.882 1.00 93.75 125 SER A O 1
ATOM 1004 N N . ARG A 1 126 ? -0.797 -0.868 2.920 1.00 93.81 126 ARG A N 1
ATOM 1005 C CA . ARG A 1 126 ? -0.873 -0.698 1.461 1.00 93.81 126 ARG A CA 1
ATOM 1006 C C . ARG A 1 126 ? 0.386 -1.177 0.752 1.00 93.81 126 ARG A C 1
ATOM 1008 O O . ARG A 1 126 ? 0.288 -1.765 -0.316 1.00 93.81 126 ARG A O 1
ATOM 1015 N N . TYR A 1 127 ? 1.555 -0.973 1.351 1.00 95.12 127 TYR A N 1
ATOM 1016 C CA . TYR A 1 127 ? 2.805 -1.515 0.832 1.00 95.12 127 TYR A CA 1
ATOM 1017 C C . TYR A 1 127 ? 2.756 -3.046 0.786 1.00 95.12 127 TYR A C 1
ATOM 1019 O O . TYR A 1 127 ? 2.985 -3.623 -0.271 1.00 95.12 127 TYR A O 1
ATOM 1027 N N . LEU A 1 128 ? 2.380 -3.699 1.893 1.00 94.62 128 LEU A N 1
ATOM 1028 C CA . LEU A 1 128 ? 2.244 -5.158 1.943 1.00 94.62 128 LEU A CA 1
ATOM 1029 C C . LEU A 1 128 ? 1.224 -5.676 0.926 1.00 94.62 128 LEU A C 1
ATOM 1031 O O . LEU A 1 128 ? 1.494 -6.667 0.259 1.00 94.62 128 LEU A O 1
ATOM 1035 N N . PHE A 1 129 ? 0.092 -4.988 0.771 1.00 95.00 129 PHE A N 1
ATOM 1036 C CA . PHE A 1 129 ? -0.892 -5.308 -0.261 1.00 95.00 129 PHE A CA 1
ATOM 1037 C C . PHE A 1 129 ? -0.273 -5.286 -1.668 1.00 95.00 129 PHE A C 1
ATOM 1039 O O . PHE A 1 129 ? -0.372 -6.270 -2.388 1.00 95.00 129 PHE A O 1
ATOM 1046 N N . ILE A 1 130 ? 0.441 -4.216 -2.035 1.00 95.00 130 ILE A N 1
ATOM 1047 C CA . ILE A 1 130 ? 1.084 -4.101 -3.356 1.00 95.00 130 ILE A CA 1
ATOM 1048 C C . ILE A 1 130 ? 2.119 -5.211 -3.571 1.00 95.00 130 ILE A C 1
ATOM 1050 O O . ILE A 1 130 ? 2.192 -5.780 -4.656 1.00 95.00 130 ILE A O 1
ATOM 1054 N N . ILE A 1 131 ? 2.915 -5.544 -2.550 1.00 94.81 131 ILE A N 1
ATOM 1055 C CA . ILE A 1 131 ? 3.889 -6.641 -2.641 1.00 94.81 131 ILE A CA 1
ATOM 1056 C C . ILE A 1 131 ? 3.188 -7.993 -2.817 1.00 94.81 131 ILE A C 1
ATOM 1058 O O . ILE A 1 131 ? 3.637 -8.802 -3.629 1.00 94.81 131 ILE A O 1
ATOM 1062 N N . ASN A 1 132 ? 2.079 -8.227 -2.115 1.00 94.50 132 ASN A N 1
ATOM 1063 C CA . ASN A 1 132 ? 1.283 -9.438 -2.291 1.00 94.50 132 ASN A CA 1
ATOM 1064 C C . ASN A 1 132 ? 0.730 -9.528 -3.720 1.00 94.50 132 ASN A C 1
ATOM 1066 O O . ASN A 1 132 ? 0.909 -10.561 -4.362 1.00 94.50 132 ASN A O 1
ATOM 1070 N N . GLU A 1 133 ? 0.168 -8.444 -4.258 1.00 94.31 133 GLU A N 1
ATOM 1071 C CA . GLU A 1 133 ? -0.327 -8.398 -5.642 1.00 94.31 133 GLU A CA 1
ATOM 1072 C C . GLU A 1 133 ? 0.784 -8.657 -6.667 1.00 94.31 133 GLU A C 1
ATOM 1074 O O . GLU A 1 133 ? 0.590 -9.386 -7.636 1.00 94.31 133 GLU A O 1
ATOM 1079 N N . LEU A 1 134 ? 1.992 -8.136 -6.433 1.00 93.75 134 LEU A N 1
ATOM 1080 C CA . LEU A 1 134 ? 3.149 -8.455 -7.272 1.00 93.75 134 LEU A CA 1
ATOM 1081 C C . LEU A 1 134 ? 3.554 -9.931 -7.164 1.00 93.75 134 LEU A C 1
ATOM 1083 O O . LEU A 1 134 ? 3.929 -10.533 -8.168 1.00 93.75 134 LEU A O 1
ATOM 1087 N N . SER A 1 135 ? 3.453 -10.537 -5.978 1.00 92.19 135 SER A N 1
ATOM 1088 C CA . SER A 1 135 ? 3.780 -11.954 -5.788 1.00 92.19 135 SER A CA 1
ATOM 1089 C C . SER A 1 135 ? 2.824 -12.890 -6.537 1.00 92.19 135 SER A C 1
ATOM 1091 O O . SER A 1 135 ? 3.258 -13.925 -7.046 1.00 92.19 135 SER A O 1
ATOM 1093 N N . VAL A 1 136 ? 1.555 -12.497 -6.700 1.00 93.25 136 VAL A N 1
ATOM 1094 C CA . VAL A 1 136 ? 0.561 -13.232 -7.503 1.00 93.25 136 VAL A CA 1
ATOM 1095 C C . VAL A 1 136 ? 0.977 -13.308 -8.975 1.00 93.25 136 VAL A C 1
ATOM 1097 O O . VAL A 1 136 ? 0.643 -14.270 -9.663 1.00 93.25 136 VAL A O 1
ATOM 1100 N N . LEU A 1 137 ? 1.769 -12.348 -9.463 1.00 92.44 137 LEU A N 1
ATOM 1101 C CA . LEU A 1 137 ? 2.276 -12.337 -10.836 1.00 92.44 137 LEU A CA 1
ATOM 1102 C C . LEU A 1 137 ? 3.472 -13.276 -11.057 1.00 92.44 137 LEU A C 1
ATOM 1104 O O . LEU A 1 137 ? 3.848 -13.497 -12.207 1.00 92.44 137 LEU A O 1
ATOM 1108 N N . ASN A 1 138 ? 4.072 -13.848 -10.007 1.00 89.75 138 ASN A N 1
ATOM 1109 C CA . ASN A 1 138 ? 5.262 -14.702 -10.124 1.00 89.75 138 ASN A CA 1
ATOM 1110 C C . ASN A 1 138 ? 5.136 -15.853 -11.144 1.00 89.75 138 ASN A C 1
ATOM 1112 O O . ASN A 1 138 ? 6.111 -16.089 -11.855 1.00 89.75 138 ASN A O 1
ATOM 1116 N N . PRO A 1 139 ? 3.988 -16.542 -11.309 1.00 90.06 139 PRO A N 1
ATOM 1117 C CA . PRO A 1 139 ? 3.839 -17.572 -12.340 1.00 90.06 139 PRO A CA 1
ATOM 1118 C C . PRO A 1 139 ? 4.058 -17.043 -13.767 1.00 90.06 139 PRO A C 1
ATOM 1120 O O . PRO A 1 139 ? 4.610 -17.745 -14.614 1.00 90.06 139 PRO A O 1
ATOM 1123 N N . LEU A 1 140 ? 3.705 -15.779 -14.044 1.00 88.38 140 LEU A N 1
ATOM 1124 C CA . LEU A 1 140 ? 3.914 -15.161 -15.360 1.00 88.38 140 LEU A CA 1
ATOM 1125 C C . LEU A 1 140 ? 5.395 -15.014 -15.701 1.00 88.38 140 LEU A C 1
ATOM 1127 O O . LEU A 1 140 ? 5.744 -15.024 -16.879 1.00 88.38 140 LEU A O 1
ATOM 1131 N N . LYS A 1 141 ? 6.269 -14.920 -14.695 1.00 86.56 141 LYS A N 1
ATOM 1132 C CA . LYS A 1 141 ? 7.719 -14.818 -14.886 1.00 86.56 141 LYS A CA 1
ATOM 1133 C C . LYS A 1 141 ? 8.282 -16.012 -15.660 1.00 86.56 141 LYS A C 1
ATOM 1135 O O . LYS A 1 141 ? 9.194 -15.825 -16.461 1.00 86.56 141 LYS A O 1
ATOM 1140 N N . SER A 1 142 ? 7.725 -17.205 -15.448 1.00 83.25 142 SER A N 1
ATOM 1141 C CA . SER A 1 142 ? 8.147 -18.439 -16.122 1.00 83.25 142 SER A CA 1
ATOM 1142 C C . SER A 1 142 ? 7.614 -18.549 -17.553 1.00 83.25 142 SER A C 1
ATOM 1144 O O . SER A 1 142 ? 8.266 -19.151 -18.398 1.00 83.25 142 SER A O 1
ATOM 1146 N N . HIS A 1 143 ? 6.447 -17.963 -17.838 1.00 84.69 143 HIS A N 1
ATOM 1147 C CA . HIS A 1 143 ? 5.792 -18.071 -19.147 1.00 84.69 143 HIS A CA 1
ATOM 1148 C C . HIS A 1 143 ? 6.120 -16.912 -20.098 1.00 84.69 143 HIS A C 1
ATOM 1150 O O . HIS A 1 143 ? 6.306 -17.124 -21.292 1.00 84.69 143 HIS A O 1
ATOM 1156 N N . SER A 1 144 ? 6.146 -15.671 -19.602 1.00 91.31 144 SER A N 1
ATOM 1157 C CA . SER A 1 144 ? 6.387 -14.471 -20.407 1.00 91.31 144 SER A CA 1
ATOM 1158 C C . SER A 1 144 ? 6.945 -13.335 -19.547 1.00 91.31 144 SER A C 1
ATOM 1160 O O . SER A 1 144 ? 6.216 -12.633 -18.841 1.00 91.31 144 SER A O 1
ATOM 1162 N N . THR A 1 145 ? 8.258 -13.123 -19.652 1.00 92.06 145 THR A N 1
ATOM 1163 C CA . THR A 1 145 ? 8.991 -12.076 -18.923 1.00 92.06 145 THR A CA 1
ATOM 1164 C C . THR A 1 145 ? 8.498 -10.671 -19.269 1.00 92.06 145 THR A C 1
ATOM 1166 O O . THR A 1 145 ? 8.336 -9.844 -18.375 1.00 92.06 145 THR A O 1
ATOM 1169 N N . GLU A 1 146 ? 8.185 -10.410 -20.540 1.00 92.56 146 GLU A N 1
ATOM 1170 C CA . GLU A 1 146 ? 7.594 -9.146 -20.990 1.00 92.56 146 GLU A CA 1
ATOM 1171 C C . GLU A 1 146 ? 6.264 -8.862 -20.284 1.00 92.56 146 GLU A C 1
ATOM 1173 O O . GLU A 1 146 ? 6.103 -7.806 -19.666 1.00 92.56 146 GLU A O 1
ATOM 1178 N N . LYS A 1 147 ? 5.311 -9.806 -20.350 1.00 92.75 147 LYS A N 1
ATOM 1179 C CA . LYS A 1 147 ? 3.984 -9.633 -19.744 1.00 92.75 147 LYS A CA 1
ATOM 1180 C C . LYS A 1 147 ? 4.090 -9.465 -18.233 1.00 92.75 147 LYS A C 1
ATOM 1182 O O . LYS A 1 147 ? 3.376 -8.639 -17.669 1.00 92.75 147 LYS A O 1
ATOM 1187 N N . PHE A 1 148 ? 5.006 -10.192 -17.593 1.00 95.19 148 PHE A N 1
ATOM 1188 C CA . PHE A 1 148 ? 5.292 -10.048 -16.169 1.00 95.19 148 PHE A CA 1
ATOM 1189 C C . PHE A 1 148 ? 5.763 -8.629 -15.811 1.00 95.19 148 PHE A C 1
ATOM 1191 O O . PHE A 1 148 ? 5.194 -8.010 -14.909 1.00 95.19 148 PHE A O 1
ATOM 1198 N N . ILE A 1 149 ? 6.746 -8.075 -16.533 1.00 94.19 149 ILE A N 1
ATOM 1199 C CA . ILE A 1 149 ? 7.244 -6.712 -16.276 1.00 94.19 149 ILE A CA 1
ATOM 1200 C C . ILE A 1 149 ? 6.151 -5.677 -16.552 1.00 94.19 149 ILE A C 1
ATOM 1202 O O . ILE A 1 149 ? 5.898 -4.821 -15.704 1.00 94.19 149 ILE A O 1
ATOM 1206 N N . LYS A 1 150 ? 5.469 -5.779 -17.700 1.00 94.69 150 LYS A N 1
ATOM 1207 C CA . LYS A 1 150 ? 4.364 -4.886 -18.070 1.00 94.69 150 LYS A CA 1
ATOM 1208 C C . LYS A 1 150 ? 3.294 -4.849 -16.979 1.00 94.69 150 LYS A C 1
ATOM 1210 O O . LYS A 1 150 ? 2.944 -3.775 -16.491 1.00 94.69 150 LYS A O 1
ATOM 1215 N N . ARG A 1 151 ? 2.829 -6.021 -16.536 1.00 95.31 151 ARG A N 1
ATOM 1216 C CA . ARG A 1 151 ? 1.795 -6.115 -15.502 1.00 95.31 151 ARG A CA 1
ATOM 1217 C C . ARG A 1 151 ? 2.284 -5.604 -14.148 1.00 95.31 151 ARG A C 1
ATOM 1219 O O . ARG A 1 151 ? 1.530 -4.931 -13.454 1.00 95.31 151 ARG A O 1
ATOM 1226 N N . SER A 1 152 ? 3.550 -5.840 -13.804 1.00 95.62 152 SER A N 1
ATOM 1227 C CA . SER A 1 152 ? 4.157 -5.303 -12.579 1.00 9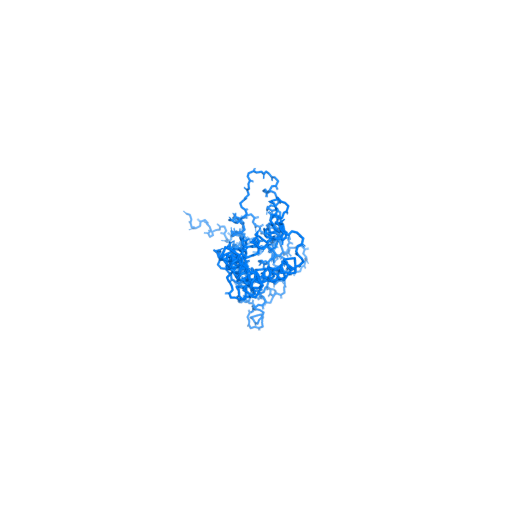5.62 152 SER A CA 1
ATOM 1228 C C . SER A 1 152 ? 4.154 -3.769 -12.561 1.00 95.62 152 SER A C 1
ATOM 1230 O O . SER A 1 152 ? 3.824 -3.164 -11.541 1.00 95.62 152 SER A O 1
ATOM 1232 N N . ILE A 1 153 ? 4.470 -3.125 -13.693 1.00 94.12 153 ILE A N 1
ATOM 1233 C CA . ILE A 1 153 ? 4.430 -1.659 -13.826 1.00 94.12 153 ILE A CA 1
ATOM 1234 C C . ILE A 1 153 ? 2.998 -1.139 -13.651 1.00 94.12 153 ILE A C 1
ATOM 1236 O O . ILE A 1 153 ? 2.793 -0.142 -12.959 1.00 94.12 153 ILE A O 1
ATOM 1240 N N . GLU A 1 154 ? 2.010 -1.806 -14.253 1.00 94.50 154 GLU A N 1
ATOM 1241 C CA . GLU A 1 154 ? 0.593 -1.437 -14.144 1.00 94.50 154 GLU A CA 1
ATOM 1242 C C . GLU A 1 154 ? 0.076 -1.537 -12.704 1.00 94.50 154 GLU A C 1
ATOM 1244 O O . GLU A 1 154 ? -0.483 -0.562 -12.204 1.00 94.50 154 GLU A O 1
ATOM 1249 N N . VAL A 1 155 ? 0.326 -2.667 -12.030 1.00 95.06 155 VAL A N 1
ATOM 1250 C CA . VAL A 1 155 ? -0.063 -2.921 -10.630 1.00 95.06 155 VAL A CA 1
ATOM 1251 C C . VAL A 1 155 ? 0.542 -1.870 -9.703 1.00 95.06 155 VAL A C 1
ATOM 1253 O O . VAL A 1 155 ? -0.167 -1.259 -8.903 1.00 95.06 155 VAL A O 1
ATOM 1256 N N . ILE A 1 156 ? 1.842 -1.592 -9.847 1.00 93.81 156 ILE A N 1
ATOM 1257 C CA . ILE A 1 156 ? 2.511 -0.553 -9.058 1.00 93.81 156 ILE A CA 1
ATOM 1258 C C . ILE A 1 156 ? 1.880 0.809 -9.318 1.00 93.81 156 ILE A C 1
ATOM 1260 O O . ILE A 1 156 ? 1.573 1.523 -8.367 1.00 93.81 156 ILE A O 1
ATOM 1264 N N . ARG A 1 157 ? 1.669 1.176 -10.584 1.00 92.50 157 ARG A N 1
ATOM 1265 C CA . ARG A 1 157 ? 1.098 2.475 -10.946 1.00 92.50 157 ARG A CA 1
ATOM 1266 C C . ARG A 1 157 ? -0.286 2.664 -10.332 1.00 92.50 157 ARG A C 1
ATOM 1268 O O . ARG A 1 157 ? -0.529 3.676 -9.681 1.00 92.50 157 ARG A O 1
ATOM 1275 N N . GLU A 1 158 ? -1.174 1.702 -10.545 1.00 92.62 158 GLU A N 1
ATOM 1276 C CA . GLU A 1 158 ? -2.573 1.759 -10.129 1.00 92.62 158 GLU A CA 1
ATOM 1277 C C . GLU A 1 158 ? -2.710 1.808 -8.605 1.00 92.62 158 GLU A C 1
ATOM 1279 O O . GLU A 1 158 ? -3.308 2.740 -8.057 1.00 92.62 158 GLU A O 1
ATOM 1284 N N . TYR A 1 159 ? -2.101 0.849 -7.904 1.00 93.00 159 TYR A N 1
ATOM 1285 C CA . TYR A 1 159 ? -2.274 0.734 -6.461 1.00 93.00 159 TYR A CA 1
ATOM 1286 C C . TYR A 1 159 ? -1.452 1.744 -5.667 1.00 93.00 159 TYR A C 1
ATOM 1288 O O . TYR A 1 159 ? -1.886 2.162 -4.592 1.00 93.00 159 TYR A O 1
ATOM 1296 N N . CYS A 1 160 ? -0.297 2.185 -6.172 1.00 92.38 160 CYS A N 1
ATOM 1297 C CA . CYS A 1 160 ? 0.442 3.278 -5.545 1.00 92.38 160 CYS A CA 1
ATOM 1298 C C . CYS A 1 160 ? -0.346 4.589 -5.672 1.00 92.38 160 CYS A C 1
ATOM 1300 O O . CYS A 1 160 ? -0.566 5.266 -4.667 1.00 92.38 160 CYS A O 1
ATOM 1302 N N . PHE A 1 161 ? -0.862 4.898 -6.869 1.00 90.81 161 PHE A N 1
ATOM 1303 C CA . PHE A 1 161 ? -1.670 6.097 -7.097 1.00 90.81 161 PHE A CA 1
ATOM 1304 C C . PHE A 1 161 ? -2.918 6.114 -6.207 1.00 90.81 161 PHE A C 1
ATOM 1306 O O . PHE A 1 161 ? -3.134 7.076 -5.468 1.00 90.81 161 PHE A O 1
ATOM 1313 N N . SER A 1 162 ? -3.703 5.031 -6.201 1.00 90.38 162 SER A N 1
ATOM 1314 C CA . SER A 1 162 ? -4.915 4.944 -5.375 1.00 90.38 162 SER A CA 1
ATOM 1315 C C . SER A 1 162 ? -4.612 5.040 -3.877 1.00 90.38 162 SER A C 1
ATOM 1317 O O . SER A 1 162 ? -5.341 5.711 -3.140 1.00 90.38 162 SER A O 1
ATOM 1319 N N . SER A 1 163 ? -3.505 4.441 -3.424 1.00 91.81 163 SER A N 1
ATOM 1320 C CA . SER A 1 163 ? -3.094 4.483 -2.018 1.00 91.81 163 SER A CA 1
ATOM 1321 C C . SER A 1 163 ? -2.690 5.888 -1.574 1.00 91.81 163 SER A C 1
ATOM 1323 O O . SER A 1 163 ? -3.052 6.286 -0.464 1.00 91.81 163 SER A O 1
ATOM 1325 N N . ILE A 1 164 ? -1.991 6.647 -2.423 1.00 90.50 164 ILE A N 1
ATOM 1326 C CA . ILE A 1 164 ? -1.569 8.026 -2.133 1.00 90.50 164 ILE A CA 1
ATOM 1327 C C . ILE A 1 164 ? -2.765 8.981 -2.156 1.00 90.50 164 ILE A C 1
ATOM 1329 O O . ILE A 1 164 ? -2.913 9.777 -1.231 1.00 90.50 164 ILE A O 1
ATOM 1333 N N . ILE A 1 165 ? -3.648 8.880 -3.154 1.00 88.94 165 ILE A N 1
ATOM 1334 C CA . ILE A 1 165 ? -4.872 9.695 -3.201 1.00 88.94 165 ILE A CA 1
ATOM 1335 C C . ILE A 1 165 ? -5.714 9.441 -1.951 1.00 88.94 165 ILE A C 1
ATOM 1337 O O . ILE A 1 165 ? -6.084 10.374 -1.241 1.00 88.94 165 ILE A O 1
ATOM 1341 N N . THR A 1 166 ? -5.937 8.170 -1.614 1.00 89.50 166 THR A N 1
ATOM 1342 C CA . THR A 1 166 ? -6.689 7.798 -0.413 1.00 89.50 166 THR A CA 1
ATOM 1343 C C . THR A 1 166 ? -6.004 8.320 0.857 1.00 89.50 166 THR A C 1
ATOM 1345 O O . THR A 1 166 ? -6.678 8.876 1.722 1.00 89.50 166 THR A O 1
ATOM 1348 N N . PHE A 1 167 ? -4.671 8.251 0.951 1.00 89.94 167 PHE A N 1
ATOM 1349 C CA . PHE A 1 167 ? -3.918 8.840 2.063 1.00 89.94 167 PHE A CA 1
ATOM 1350 C C . PHE A 1 167 ? -4.189 10.339 2.211 1.00 89.94 167 PHE A C 1
ATOM 1352 O O . PHE A 1 167 ? -4.542 10.790 3.297 1.00 89.94 167 PHE A O 1
ATOM 1359 N N . GLN A 1 168 ? -4.069 11.097 1.120 1.00 87.44 168 GLN A N 1
ATOM 1360 C CA . GLN A 1 168 ? -4.294 12.543 1.112 1.00 87.44 168 GLN A CA 1
ATOM 1361 C C . GLN A 1 168 ? -5.740 12.898 1.481 1.00 87.44 168 GLN A C 1
ATOM 1363 O O . GLN A 1 168 ? -5.963 13.893 2.165 1.00 87.44 168 GLN A O 1
ATOM 1368 N N . THR A 1 169 ? -6.713 12.062 1.095 1.00 87.00 169 THR A N 1
ATOM 1369 C CA . THR A 1 169 ? -8.123 12.264 1.471 1.00 87.00 169 THR A CA 1
ATOM 1370 C C . THR A 1 169 ? -8.399 12.001 2.954 1.00 87.00 169 THR A C 1
ATOM 1372 O O . THR A 1 169 ? -9.215 12.690 3.557 1.00 87.00 169 THR A O 1
ATOM 1375 N N . ILE A 1 170 ? -7.721 11.022 3.562 1.00 85.12 170 ILE A N 1
ATOM 1376 C CA . ILE A 1 170 ? -7.958 10.606 4.957 1.00 85.12 170 ILE A CA 1
ATOM 1377 C C . ILE A 1 170 ? -7.138 11.429 5.954 1.00 85.12 170 ILE A C 1
ATOM 1379 O O . ILE A 1 170 ? -7.535 11.618 7.111 1.00 85.12 170 ILE A O 1
ATOM 1383 N N . PHE A 1 171 ? -5.977 11.897 5.508 1.00 85.75 171 PHE A N 1
ATOM 1384 C CA . PHE A 1 171 ? -5.017 12.659 6.288 1.00 85.75 171 PHE A CA 1
ATOM 1385 C C . PHE A 1 171 ? -4.714 13.985 5.580 1.00 85.75 171 PHE A C 1
ATOM 1387 O O . PHE A 1 171 ? -3.579 14.188 5.133 1.00 85.75 171 PHE A O 1
ATOM 1394 N N . PRO A 1 172 ? -5.709 14.887 5.456 1.00 80.50 172 PRO A N 1
ATOM 1395 C CA . PRO A 1 172 ? -5.481 16.193 4.863 1.00 80.50 172 PRO A CA 1
ATOM 1396 C C . PRO A 1 172 ? -4.396 16.920 5.656 1.00 80.50 172 PRO A C 1
ATOM 1398 O O . PRO A 1 172 ? -4.388 16.923 6.889 1.00 80.50 172 PRO A O 1
ATOM 1401 N N . SER A 1 173 ? -3.443 17.509 4.944 1.00 71.69 173 SER A N 1
ATOM 1402 C CA . SER A 1 173 ? -2.396 18.293 5.580 1.00 71.69 173 SER A CA 1
ATOM 1403 C C . SER A 1 173 ? -3.010 19.586 6.110 1.00 71.69 173 SER A C 1
ATOM 1405 O O . SER A 1 173 ? -3.278 20.503 5.331 1.00 71.69 173 SER A O 1
ATOM 1407 N N . ASN A 1 174 ? -3.219 19.682 7.425 1.00 66.12 174 ASN A N 1
ATOM 1408 C CA . ASN A 1 174 ? -3.531 20.959 8.058 1.00 66.12 174 ASN A CA 1
ATOM 1409 C C . ASN A 1 174 ? -2.442 21.969 7.662 1.00 66.12 174 ASN A C 1
ATOM 1411 O O . ASN A 1 174 ? -1.276 21.606 7.506 1.00 66.12 174 ASN A O 1
ATOM 1415 N N . ASN A 1 175 ? -2.792 23.241 7.456 1.00 57.25 175 ASN A N 1
ATOM 1416 C CA . ASN A 1 175 ? -1.856 24.260 6.954 1.00 57.25 175 ASN A CA 1
ATOM 1417 C C . ASN A 1 175 ? -0.643 24.540 7.866 1.00 57.25 175 ASN A C 1
ATOM 1419 O O . ASN A 1 175 ? 0.204 25.359 7.518 1.00 57.25 175 ASN A O 1
ATOM 1423 N N . GLN A 1 176 ? -0.519 23.821 8.980 1.00 62.78 176 GLN A N 1
ATOM 1424 C CA . GLN A 1 176 ? 0.665 23.767 9.817 1.00 62.78 176 GLN A CA 1
ATOM 1425 C C . GLN A 1 176 ? 1.828 23.112 9.050 1.00 62.78 176 GLN A C 1
ATOM 1427 O O . GLN A 1 176 ? 1.765 21.964 8.607 1.00 62.78 176 GLN A O 1
ATOM 1432 N N . GLN A 1 177 ? 2.918 23.865 8.901 1.00 60.72 177 GLN A N 1
ATOM 1433 C CA . GLN A 1 177 ? 4.148 23.425 8.239 1.00 60.72 177 GLN A CA 1
ATOM 1434 C C . GLN A 1 177 ? 4.707 22.064 8.727 1.00 60.72 177 GLN A C 1
ATOM 1436 O O . GLN A 1 177 ? 5.107 21.287 7.857 1.00 60.72 177 GLN A O 1
ATOM 1441 N N . PRO A 1 178 ? 4.707 21.698 10.033 1.00 67.88 178 PRO A N 1
ATOM 1442 C CA . PRO A 1 178 ? 5.269 20.411 10.466 1.00 67.88 178 PRO A CA 1
ATOM 1443 C C . PRO A 1 178 ? 4.495 19.188 9.944 1.00 67.88 178 PRO A C 1
ATOM 1445 O O . PRO A 1 178 ? 5.112 18.206 9.532 1.00 67.88 178 PRO A O 1
ATOM 1448 N N . ASP A 1 179 ? 3.162 19.252 9.881 1.00 71.50 179 ASP A N 1
ATOM 1449 C CA . ASP A 1 179 ? 2.323 18.138 9.411 1.00 71.50 179 ASP A CA 1
ATOM 1450 C C . ASP A 1 179 ? 2.459 17.896 7.905 1.00 71.50 179 ASP A C 1
ATOM 1452 O O . ASP A 1 179 ? 2.461 16.750 7.444 1.00 71.50 179 ASP A O 1
ATOM 1456 N N . LYS A 1 180 ? 2.613 18.976 7.128 1.00 75.62 180 LYS A N 1
ATOM 1457 C CA . LYS A 1 180 ? 2.889 18.894 5.687 1.00 75.62 180 LYS A CA 1
ATOM 1458 C C . LYS A 1 180 ? 4.203 18.167 5.421 1.00 75.62 180 LYS A C 1
ATOM 1460 O O . LYS A 1 180 ? 4.237 17.294 4.558 1.00 75.62 180 LYS A O 1
ATOM 1465 N N . ILE A 1 181 ? 5.256 18.504 6.165 1.00 76.75 181 ILE A N 1
ATOM 1466 C CA . ILE A 1 181 ? 6.588 17.905 6.005 1.00 76.75 181 ILE A CA 1
ATOM 1467 C C . ILE A 1 181 ? 6.582 16.427 6.423 1.00 76.75 181 ILE A C 1
ATOM 1469 O O . ILE A 1 181 ? 7.160 15.592 5.733 1.00 76.75 181 ILE A O 1
ATOM 1473 N N . ASP A 1 182 ? 5.897 16.064 7.510 1.00 83.25 182 ASP A N 1
ATOM 1474 C CA . ASP A 1 182 ? 5.817 14.659 7.937 1.00 83.25 182 ASP A CA 1
ATOM 1475 C C . ASP A 1 182 ? 5.035 13.809 6.918 1.00 83.25 182 ASP A C 1
ATOM 1477 O O . ASP A 1 182 ? 5.459 12.714 6.544 1.00 83.25 182 ASP A O 1
ATOM 1481 N N . ASN A 1 183 ? 3.926 14.335 6.385 1.00 85.19 183 ASN A N 1
ATOM 1482 C CA . ASN A 1 183 ? 3.154 13.663 5.338 1.00 85.19 183 ASN A CA 1
ATOM 1483 C C . ASN A 1 183 ? 3.981 13.437 4.065 1.00 85.19 183 ASN A C 1
ATOM 1485 O O . ASN A 1 183 ? 3.944 12.341 3.502 1.00 85.19 183 ASN A O 1
ATOM 1489 N N . THR A 1 184 ? 4.744 14.437 3.611 1.00 85.00 184 THR A N 1
ATOM 1490 C CA . THR A 1 184 ? 5.590 14.291 2.417 1.00 85.00 184 THR A CA 1
ATOM 1491 C C . THR A 1 184 ? 6.725 13.297 2.646 1.00 85.00 184 THR A C 1
ATOM 1493 O O . THR A 1 184 ? 6.983 12.473 1.770 1.00 85.00 184 THR A O 1
ATOM 1496 N N . GLN A 1 185 ? 7.353 13.293 3.825 1.00 87.44 185 GLN A N 1
ATOM 1497 C CA . GLN A 1 185 ? 8.386 12.314 4.181 1.00 87.44 185 GLN A CA 1
ATOM 1498 C C . GLN A 1 185 ? 7.843 10.879 4.220 1.00 87.44 185 GLN A C 1
ATOM 1500 O O . GLN A 1 185 ? 8.478 9.963 3.692 1.00 87.44 185 GLN A O 1
ATOM 1505 N N . LEU A 1 186 ? 6.662 10.672 4.811 1.00 89.62 186 LEU A N 1
ATOM 1506 C CA . LEU A 1 186 ? 6.011 9.361 4.865 1.00 89.62 186 LEU A CA 1
ATOM 1507 C C . LEU A 1 186 ? 5.653 8.845 3.466 1.00 89.62 186 LEU A C 1
ATOM 1509 O O . LEU A 1 186 ? 5.945 7.691 3.145 1.00 89.62 186 LEU A O 1
ATOM 1513 N N . LEU A 1 187 ? 5.074 9.703 2.621 1.00 89.62 187 LEU A N 1
ATOM 1514 C CA . LEU A 1 187 ? 4.763 9.370 1.230 1.00 89.62 187 LEU A CA 1
ATOM 1515 C C . LEU A 1 187 ? 6.031 9.065 0.427 1.00 89.62 187 LEU A C 1
ATOM 1517 O O . LEU A 1 187 ? 6.070 8.067 -0.291 1.00 89.62 187 LEU A O 1
ATOM 1521 N N . TYR A 1 188 ? 7.088 9.862 0.598 1.00 87.81 188 TYR A N 1
ATOM 1522 C CA . TYR A 1 188 ? 8.378 9.614 -0.041 1.00 87.81 188 TYR A CA 1
ATOM 1523 C C . TYR A 1 188 ? 8.953 8.249 0.354 1.00 87.81 188 TYR A C 1
ATOM 1525 O O . TYR A 1 188 ? 9.362 7.485 -0.518 1.00 87.81 188 TYR A O 1
ATOM 1533 N N . GLY A 1 189 ? 8.947 7.904 1.646 1.00 90.06 189 GLY A N 1
ATOM 1534 C CA . GLY A 1 189 ? 9.407 6.596 2.123 1.00 90.06 189 GLY A CA 1
ATOM 1535 C C . GLY A 1 189 ? 8.595 5.434 1.542 1.00 90.06 189 GLY A C 1
ATOM 1536 O O . GLY A 1 189 ? 9.169 4.443 1.090 1.00 90.06 189 GLY A O 1
ATOM 1537 N N . PHE A 1 190 ? 7.268 5.581 1.492 1.00 92.44 190 PHE A N 1
ATOM 1538 C CA . PHE A 1 190 ? 6.361 4.609 0.879 1.00 92.44 190 PHE A CA 1
ATOM 1539 C C . PHE A 1 190 ? 6.672 4.389 -0.609 1.00 92.44 190 PHE A C 1
ATOM 1541 O O . PHE A 1 190 ? 6.918 3.255 -1.023 1.00 92.44 190 PHE A O 1
ATOM 1548 N N . ILE A 1 191 ? 6.736 5.469 -1.394 1.00 90.06 191 ILE A N 1
ATOM 1549 C CA . ILE A 1 191 ? 7.042 5.411 -2.829 1.00 90.06 191 ILE A CA 1
ATOM 1550 C C . ILE A 1 191 ? 8.430 4.813 -3.045 1.00 90.06 191 ILE A C 1
ATOM 1552 O O . ILE A 1 191 ? 8.579 3.874 -3.822 1.00 90.06 191 ILE A O 1
ATOM 1556 N N . LYS A 1 192 ? 9.446 5.299 -2.323 1.00 88.38 192 LYS A N 1
ATOM 1557 C CA . LYS A 1 192 ? 10.826 4.817 -2.439 1.00 88.38 192 LYS A CA 1
ATOM 1558 C C . LYS A 1 192 ? 10.914 3.300 -2.271 1.00 88.38 192 LYS A C 1
ATOM 1560 O O . LYS A 1 192 ? 11.561 2.653 -3.089 1.00 88.38 192 LYS A O 1
ATOM 1565 N N . ASN A 1 193 ? 10.253 2.727 -1.264 1.00 91.44 193 ASN A N 1
ATOM 1566 C CA . ASN A 1 193 ? 10.279 1.280 -1.031 1.00 91.44 193 ASN A CA 1
ATOM 1567 C C . ASN A 1 193 ? 9.623 0.492 -2.177 1.00 91.44 193 ASN A C 1
ATOM 1569 O O . ASN A 1 193 ? 10.162 -0.528 -2.602 1.00 91.44 193 ASN A O 1
ATOM 1573 N N . ILE A 1 194 ? 8.513 0.985 -2.733 1.00 91.88 194 ILE A N 1
ATOM 1574 C CA . ILE A 1 194 ? 7.869 0.370 -3.906 1.00 91.88 194 ILE A CA 1
ATOM 1575 C C . ILE A 1 194 ? 8.790 0.432 -5.130 1.00 91.88 194 ILE A C 1
ATOM 1577 O O . ILE A 1 194 ? 8.946 -0.555 -5.848 1.00 91.88 194 ILE A O 1
ATOM 1581 N N . ILE A 1 195 ? 9.442 1.574 -5.360 1.00 88.31 195 ILE A N 1
ATOM 1582 C CA . ILE A 1 195 ? 10.349 1.746 -6.500 1.00 88.31 195 ILE A CA 1
ATOM 1583 C C . ILE A 1 195 ? 11.599 0.879 -6.365 1.00 88.31 195 ILE A C 1
ATOM 1585 O O . ILE A 1 195 ? 12.058 0.332 -7.364 1.00 88.31 195 ILE A O 1
ATOM 1589 N N . ILE A 1 196 ? 12.116 0.671 -5.153 1.00 88.50 196 ILE A N 1
ATOM 1590 C CA . ILE A 1 196 ? 13.195 -0.297 -4.914 1.00 88.50 196 ILE A CA 1
ATOM 1591 C C . ILE A 1 196 ? 12.764 -1.702 -5.362 1.00 88.50 196 ILE A C 1
ATOM 1593 O O . ILE A 1 196 ? 13.518 -2.364 -6.072 1.00 88.50 196 ILE A O 1
ATOM 1597 N N . HIS A 1 197 ? 11.541 -2.134 -5.039 1.00 91.44 197 HIS A N 1
ATOM 1598 C CA . HIS A 1 197 ? 11.011 -3.412 -5.524 1.00 91.44 197 HIS A CA 1
ATOM 1599 C C . HIS A 1 197 ? 10.877 -3.468 -7.051 1.00 91.44 197 HIS A C 1
ATOM 1601 O O . HIS A 1 197 ? 11.286 -4.459 -7.657 1.00 91.44 197 HIS A O 1
ATOM 1607 N N . LEU A 1 198 ? 10.383 -2.402 -7.692 1.00 91.12 198 LEU A N 1
ATOM 1608 C CA . LEU A 1 198 ? 10.340 -2.318 -9.157 1.00 91.12 198 LEU A CA 1
ATOM 1609 C C . LEU A 1 198 ? 11.740 -2.449 -9.769 1.00 91.12 198 LEU A C 1
ATOM 1611 O O . LEU A 1 198 ? 11.928 -3.184 -10.735 1.00 91.12 198 LEU A O 1
ATOM 1615 N N . ILE A 1 199 ? 12.737 -1.773 -9.196 1.00 87.75 199 ILE A N 1
ATOM 1616 C CA . ILE A 1 199 ? 14.127 -1.849 -9.659 1.00 87.75 199 ILE A CA 1
ATOM 1617 C C . ILE A 1 199 ? 14.655 -3.282 -9.558 1.00 87.75 199 ILE A C 1
ATOM 1619 O O . ILE A 1 199 ? 15.330 -3.734 -10.480 1.00 87.75 199 ILE A O 1
ATOM 1623 N N . LEU A 1 200 ? 14.343 -4.012 -8.484 1.00 89.56 200 LEU A N 1
ATOM 1624 C CA . LEU A 1 200 ? 14.733 -5.420 -8.345 1.00 89.56 200 LEU A CA 1
ATOM 1625 C C . LEU A 1 200 ? 14.089 -6.296 -9.431 1.00 89.56 200 LEU A C 1
ATOM 1627 O O . LEU A 1 200 ? 14.795 -7.062 -10.087 1.00 89.56 200 LEU A O 1
ATOM 1631 N N . ILE A 1 201 ? 12.786 -6.121 -9.683 1.00 91.44 201 ILE A N 1
ATOM 1632 C CA . ILE A 1 201 ? 12.062 -6.823 -10.756 1.00 91.44 201 ILE A CA 1
ATOM 1633 C C . ILE A 1 201 ? 12.714 -6.555 -12.117 1.00 91.44 201 ILE A C 1
ATOM 1635 O O . ILE A 1 201 ? 12.954 -7.489 -12.888 1.00 91.44 201 ILE A O 1
ATOM 1639 N N . LEU A 1 202 ? 13.025 -5.290 -12.411 1.00 89.38 202 LEU A N 1
ATOM 1640 C CA . LEU A 1 202 ? 13.651 -4.892 -13.669 1.00 89.38 202 LEU A CA 1
ATOM 1641 C C . LEU A 1 202 ? 15.067 -5.454 -13.793 1.00 89.38 202 LEU A C 1
ATOM 1643 O O . LEU A 1 202 ? 15.405 -6.001 -14.835 1.00 89.38 202 LEU A O 1
ATOM 1647 N N . ARG A 1 203 ? 15.885 -5.389 -12.738 1.00 86.75 203 ARG A N 1
ATOM 1648 C CA . ARG A 1 203 ? 17.253 -5.932 -12.758 1.00 86.75 203 ARG A CA 1
ATOM 1649 C C . ARG A 1 203 ? 17.291 -7.409 -13.107 1.00 86.75 203 ARG A C 1
ATOM 1651 O O . ARG A 1 203 ? 18.152 -7.831 -13.868 1.00 86.75 203 ARG A O 1
ATOM 1658 N N . GLU A 1 204 ? 16.358 -8.178 -12.568 1.00 88.81 204 GLU A N 1
ATOM 1659 C CA . GLU A 1 204 ? 16.331 -9.618 -12.779 1.00 88.81 204 GLU A CA 1
ATOM 1660 C C . GLU A 1 204 ? 15.753 -10.016 -14.149 1.00 88.81 204 GLU A C 1
ATOM 1662 O O . GLU A 1 204 ? 16.174 -11.014 -14.738 1.00 88.81 204 GLU A O 1
ATOM 1667 N N . ASN A 1 205 ? 14.769 -9.271 -14.661 1.00 89.69 205 ASN A N 1
ATOM 1668 C CA . ASN A 1 205 ? 13.952 -9.735 -15.787 1.00 89.69 205 ASN A CA 1
ATOM 1669 C C . ASN A 1 205 ? 14.131 -8.916 -17.067 1.00 89.69 205 ASN A C 1
ATOM 1671 O O . ASN A 1 205 ? 13.990 -9.466 -18.155 1.00 89.69 205 ASN A O 1
ATOM 1675 N N . PHE A 1 206 ? 14.481 -7.634 -16.964 1.00 88.81 206 PHE A N 1
ATOM 1676 C CA . PHE A 1 206 ? 14.654 -6.756 -18.121 1.00 88.81 206 PHE A CA 1
ATOM 1677 C C . PHE A 1 206 ? 15.805 -7.182 -19.055 1.00 88.81 206 PHE A C 1
ATOM 1679 O O . PHE A 1 206 ? 15.607 -7.133 -20.269 1.00 88.81 206 PHE A O 1
ATOM 1686 N N . PRO A 1 207 ? 16.966 -7.676 -18.564 1.00 87.94 207 PRO A N 1
ATOM 1687 C CA . PRO A 1 207 ? 18.040 -8.172 -19.436 1.00 87.94 207 PRO A CA 1
ATOM 1688 C C . PRO A 1 207 ? 17.650 -9.375 -20.304 1.00 87.94 207 PRO A C 1
ATOM 1690 O O . PRO A 1 207 ? 18.286 -9.626 -21.319 1.00 87.94 207 PRO A O 1
ATOM 1693 N N . LYS A 1 208 ? 16.605 -10.120 -19.922 1.00 89.62 208 LYS A N 1
ATOM 1694 C CA . LYS A 1 208 ? 16.114 -11.287 -20.673 1.00 89.62 208 LYS A CA 1
ATOM 1695 C C . LYS A 1 208 ? 15.304 -10.888 -21.911 1.00 89.62 208 LYS A C 1
ATOM 1697 O O . LYS A 1 208 ? 14.979 -11.742 -22.728 1.00 89.62 208 LYS A O 1
ATOM 1702 N N . ILE A 1 209 ? 14.937 -9.611 -22.033 1.00 89.31 209 ILE A N 1
ATOM 1703 C CA . ILE A 1 209 ? 14.198 -9.083 -23.179 1.00 89.31 209 ILE A CA 1
ATOM 1704 C C . ILE A 1 209 ? 15.213 -8.603 -24.211 1.00 89.31 209 ILE A C 1
ATOM 1706 O O . ILE A 1 209 ? 15.906 -7.611 -23.983 1.00 89.31 209 ILE A O 1
ATOM 1710 N N . ILE A 1 210 ? 15.280 -9.321 -25.332 1.00 87.25 210 ILE A N 1
ATOM 1711 C CA . ILE A 1 210 ? 16.216 -9.064 -26.437 1.00 87.25 210 ILE A CA 1
ATOM 1712 C C . ILE A 1 2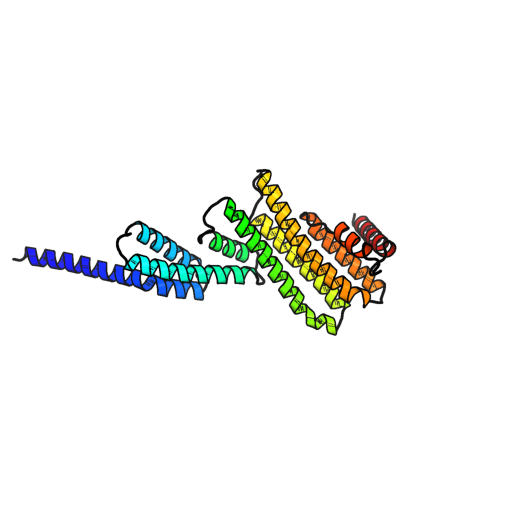10 ? 15.622 -8.055 -27.431 1.00 87.25 210 ILE A C 1
ATOM 1714 O O . ILE A 1 210 ? 16.336 -7.201 -27.951 1.00 87.25 210 ILE A O 1
ATOM 1718 N N . ASP A 1 211 ? 14.310 -8.124 -27.671 1.00 90.25 211 ASP A N 1
ATOM 1719 C CA . ASP A 1 211 ? 13.617 -7.266 -28.633 1.00 90.25 211 ASP A CA 1
ATOM 1720 C C . ASP A 1 211 ? 13.642 -5.789 -28.200 1.00 90.25 211 ASP A C 1
ATOM 1722 O O . ASP A 1 211 ? 13.137 -5.406 -27.140 1.00 90.25 211 ASP A O 1
ATOM 1726 N N . ILE A 1 212 ? 14.219 -4.950 -29.058 1.00 86.81 212 ILE A N 1
ATOM 1727 C CA . ILE A 1 212 ? 14.415 -3.515 -28.827 1.00 86.81 212 ILE A CA 1
ATOM 1728 C C . ILE A 1 212 ? 13.081 -2.759 -28.769 1.00 86.81 212 ILE A C 1
ATOM 1730 O O . ILE A 1 212 ? 12.925 -1.862 -27.942 1.00 86.81 212 ILE A O 1
ATOM 1734 N N . GLN A 1 213 ? 12.099 -3.122 -29.598 1.00 89.12 213 GLN A N 1
ATOM 1735 C CA . GLN A 1 213 ? 10.792 -2.463 -29.615 1.00 89.12 213 GLN A CA 1
ATOM 1736 C C . GLN A 1 213 ? 10.032 -2.735 -28.315 1.00 89.12 213 GLN A C 1
ATOM 1738 O O . GLN A 1 213 ? 9.439 -1.821 -27.732 1.00 89.12 213 GLN A O 1
ATOM 1743 N N . ILE A 1 214 ? 10.100 -3.975 -27.825 1.00 89.38 214 ILE A N 1
ATOM 1744 C CA . ILE A 1 214 ? 9.494 -4.363 -26.549 1.00 89.38 214 ILE A CA 1
ATOM 1745 C C . ILE A 1 214 ? 10.167 -3.610 -25.399 1.00 89.38 214 ILE A C 1
ATOM 1747 O O . ILE A 1 214 ? 9.472 -3.006 -24.576 1.00 89.38 214 ILE A O 1
ATOM 1751 N N . ARG A 1 215 ? 11.506 -3.569 -25.367 1.00 89.19 215 ARG A N 1
ATOM 1752 C CA . ARG A 1 215 ? 12.273 -2.797 -24.373 1.00 89.19 215 ARG A CA 1
ATOM 1753 C C . ARG A 1 215 ? 11.855 -1.328 -24.360 1.00 89.19 215 ARG A C 1
ATOM 1755 O O . ARG A 1 215 ? 11.490 -0.820 -23.302 1.00 89.19 215 ARG A O 1
ATOM 1762 N N . ASP A 1 216 ? 11.828 -0.674 -25.519 1.00 86.62 216 ASP A N 1
ATOM 1763 C CA . ASP A 1 216 ? 11.406 0.725 -25.659 1.00 86.62 216 ASP A CA 1
ATOM 1764 C C . ASP A 1 216 ? 9.980 0.951 -25.137 1.00 86.62 216 ASP A C 1
ATOM 1766 O O . ASP A 1 216 ? 9.708 1.951 -24.466 1.00 86.62 216 ASP A O 1
ATOM 1770 N N . SER A 1 217 ? 9.064 0.018 -25.417 1.00 90.44 217 SER A N 1
ATOM 1771 C CA . SER A 1 217 ? 7.678 0.097 -24.948 1.00 90.44 217 SER A CA 1
ATOM 1772 C C . SER A 1 217 ? 7.573 0.013 -23.419 1.00 90.44 217 SER A C 1
ATOM 1774 O O . SER A 1 217 ? 6.839 0.794 -22.807 1.00 90.44 217 SER A O 1
ATOM 1776 N N . LEU A 1 218 ? 8.346 -0.874 -22.785 1.00 91.12 218 LEU A N 1
ATOM 1777 C CA . LEU A 1 218 ? 8.380 -1.044 -21.332 1.00 91.12 218 LEU A CA 1
ATOM 1778 C C . LEU A 1 218 ? 9.024 0.164 -20.644 1.00 91.12 218 LEU A C 1
ATOM 1780 O O . LEU A 1 218 ? 8.510 0.646 -19.636 1.00 91.12 218 LEU A O 1
ATOM 1784 N N . LEU A 1 219 ? 10.103 0.710 -21.210 1.00 88.31 219 LEU A N 1
ATOM 1785 C CA . LEU A 1 219 ? 10.724 1.939 -20.706 1.00 88.31 219 LEU A CA 1
ATOM 1786 C C . LEU A 1 219 ? 9.757 3.114 -20.759 1.00 88.31 219 LEU A C 1
ATOM 1788 O O . LEU A 1 219 ? 9.638 3.863 -19.789 1.00 88.31 219 LEU A O 1
ATOM 1792 N N . LEU A 1 220 ? 9.018 3.244 -21.860 1.00 88.00 220 LEU A N 1
ATOM 1793 C CA . LEU A 1 220 ? 8.004 4.277 -21.993 1.00 88.00 220 LEU A CA 1
ATOM 1794 C C . LEU A 1 220 ? 6.897 4.114 -20.935 1.00 88.00 220 LEU A C 1
ATOM 1796 O O . LEU A 1 220 ? 6.476 5.100 -20.329 1.00 88.00 220 LEU A O 1
ATOM 1800 N N . GLN A 1 221 ? 6.470 2.882 -20.640 1.00 91.25 221 GLN A N 1
ATOM 1801 C CA . GLN A 1 221 ? 5.515 2.612 -19.559 1.00 91.25 221 GLN A CA 1
ATOM 1802 C C . GLN A 1 221 ? 6.065 2.983 -18.176 1.00 91.25 221 GLN A C 1
ATOM 1804 O O . GLN A 1 221 ? 5.325 3.546 -17.369 1.00 91.25 221 GLN A O 1
ATOM 1809 N N . ILE A 1 222 ? 7.347 2.726 -17.900 1.00 89.44 222 ILE A N 1
ATOM 1810 C CA . ILE A 1 222 ? 7.995 3.134 -16.643 1.00 89.44 222 ILE A CA 1
ATOM 1811 C C . ILE A 1 222 ? 8.022 4.660 -16.524 1.00 89.44 222 ILE A C 1
ATOM 1813 O O . ILE A 1 222 ? 7.701 5.202 -15.467 1.00 89.44 222 ILE A O 1
ATOM 1817 N N . VAL A 1 223 ? 8.354 5.361 -17.609 1.00 85.81 223 VAL A N 1
ATOM 1818 C CA . VAL A 1 223 ? 8.345 6.827 -17.650 1.00 85.81 223 VAL A CA 1
ATOM 1819 C C . VAL A 1 223 ? 6.939 7.371 -17.384 1.00 85.81 223 VAL A C 1
ATOM 1821 O O . VAL A 1 223 ? 6.774 8.259 -16.547 1.00 85.81 223 VAL A O 1
ATOM 1824 N N . TYR A 1 224 ? 5.906 6.804 -18.014 1.00 88.12 224 TYR A N 1
ATOM 1825 C CA . TYR A 1 224 ? 4.521 7.192 -17.735 1.00 88.12 224 TYR A CA 1
ATOM 1826 C C . TYR A 1 224 ? 4.088 6.859 -16.305 1.00 88.12 224 TYR A C 1
ATOM 1828 O O . TYR A 1 224 ? 3.371 7.648 -15.690 1.00 88.12 224 TYR A O 1
ATOM 1836 N N . CYS A 1 225 ? 4.535 5.730 -15.750 1.00 89.69 225 CYS A N 1
ATOM 1837 C CA . CYS A 1 225 ? 4.314 5.386 -14.348 1.00 89.69 225 CYS A CA 1
ATOM 1838 C C . CYS A 1 225 ? 4.923 6.453 -13.424 1.00 89.69 225 CYS A C 1
ATOM 1840 O O . CYS A 1 225 ? 4.207 7.030 -12.603 1.00 89.69 225 CYS A O 1
ATOM 1842 N N . SER A 1 226 ? 6.191 6.814 -13.641 1.00 88.06 226 SER A N 1
ATOM 1843 C CA . SER A 1 226 ? 6.869 7.887 -12.902 1.00 88.06 226 SER A CA 1
ATOM 1844 C C . SER A 1 226 ? 6.137 9.218 -13.001 1.00 88.06 226 SER A C 1
ATOM 1846 O O . SER A 1 226 ? 5.884 9.861 -11.987 1.00 88.06 226 SER A O 1
ATOM 1848 N N . GLN A 1 227 ? 5.702 9.606 -14.199 1.00 85.25 227 GLN A N 1
ATOM 1849 C CA . GLN A 1 227 ? 4.974 10.856 -14.396 1.00 85.25 227 GLN A CA 1
ATOM 1850 C C . GLN A 1 227 ? 3.600 10.852 -13.710 1.00 85.25 227 GLN A C 1
ATOM 1852 O O . GLN A 1 227 ? 3.190 11.864 -13.140 1.00 85.25 227 GLN A O 1
ATOM 1857 N N . SER A 1 228 ? 2.884 9.723 -13.745 1.00 86.44 228 SER A N 1
ATOM 1858 C CA . SER A 1 228 ? 1.583 9.596 -13.081 1.00 86.44 228 SER A CA 1
ATOM 1859 C C . SER A 1 228 ? 1.696 9.761 -11.562 1.00 86.44 228 SER A C 1
ATOM 1861 O O . SER A 1 228 ? 0.866 10.441 -10.962 1.00 86.44 228 SER A O 1
ATOM 1863 N N . LEU A 1 229 ? 2.771 9.235 -10.965 1.00 84.00 229 LEU A N 1
ATOM 1864 C CA . LEU A 1 229 ? 3.090 9.405 -9.548 1.00 84.00 229 LEU A CA 1
ATOM 1865 C C . LEU A 1 229 ? 3.734 10.775 -9.257 1.00 84.00 229 LEU A C 1
ATOM 1867 O O . LEU A 1 229 ? 3.569 11.319 -8.168 1.00 84.00 229 LEU A O 1
ATOM 1871 N N . GLY A 1 230 ? 4.379 11.405 -10.241 1.00 80.38 230 GLY A N 1
ATOM 1872 C CA . GLY A 1 230 ? 4.928 12.759 -10.139 1.00 80.38 230 GLY A CA 1
ATOM 1873 C C . GLY A 1 230 ? 3.879 13.830 -9.843 1.00 80.38 230 GLY A C 1
ATOM 1874 O O . GLY A 1 230 ? 4.132 14.729 -9.045 1.00 80.38 230 GLY A O 1
ATOM 1875 N N . ARG A 1 231 ? 2.657 13.684 -10.378 1.00 73.88 231 ARG A N 1
ATOM 1876 C CA . ARG A 1 231 ? 1.524 14.596 -10.102 1.00 73.88 231 ARG A CA 1
ATOM 1877 C C . ARG A 1 231 ? 1.154 14.689 -8.619 1.00 73.88 231 ARG A C 1
ATOM 1879 O O . ARG A 1 231 ? 0.547 15.666 -8.203 1.00 73.88 231 ARG A O 1
ATOM 1886 N N . ILE A 1 232 ? 1.518 13.675 -7.840 1.00 73.25 232 ILE A N 1
ATOM 1887 C CA . ILE A 1 232 ? 1.222 13.550 -6.410 1.00 73.25 232 ILE A CA 1
ATOM 1888 C C . ILE A 1 232 ? 2.499 13.575 -5.555 1.00 73.25 232 ILE A C 1
ATOM 1890 O O . ILE A 1 232 ? 2.491 13.122 -4.413 1.00 73.25 232 ILE A O 1
ATOM 1894 N N . GLY A 1 233 ? 3.596 14.122 -6.099 1.00 66.81 233 GLY A N 1
ATOM 1895 C CA . GLY A 1 233 ? 4.868 14.308 -5.390 1.00 66.81 233 GLY A CA 1
ATOM 1896 C C . GLY A 1 233 ? 5.773 13.073 -5.358 1.00 66.81 233 GLY A C 1
ATOM 1897 O O . GLY A 1 233 ? 6.728 13.038 -4.588 1.00 66.81 233 GLY A O 1
ATOM 1898 N N . GLY A 1 234 ? 5.481 12.061 -6.177 1.00 70.19 234 GLY A N 1
ATOM 1899 C CA . GLY A 1 234 ? 6.212 10.798 -6.245 1.00 70.19 234 GLY A CA 1
ATOM 1900 C C . GLY A 1 234 ? 7.014 10.596 -7.521 1.00 70.19 234 GLY A C 1
ATOM 1901 O O . GLY A 1 234 ? 7.094 9.468 -7.993 1.00 70.19 234 GLY A O 1
ATOM 1902 N N . GLU A 1 235 ? 7.568 11.651 -8.120 1.00 76.75 235 GLU A N 1
ATOM 1903 C CA . GLU A 1 235 ? 8.383 11.493 -9.326 1.00 76.75 235 GLU A CA 1
ATOM 1904 C C . GLU A 1 235 ? 9.683 10.751 -8.984 1.00 76.75 235 GLU A C 1
ATOM 1906 O O . GLU A 1 235 ? 10.463 11.192 -8.140 1.00 76.75 235 GLU A O 1
ATOM 1911 N N . PHE A 1 236 ? 9.935 9.620 -9.644 1.00 77.62 236 PHE A N 1
ATOM 1912 C CA . PHE A 1 236 ? 11.109 8.778 -9.379 1.00 77.62 236 PHE A CA 1
ATOM 1913 C C . PHE A 1 236 ? 11.995 8.581 -10.611 1.00 77.62 236 PHE A C 1
ATOM 1915 O O . PHE A 1 236 ? 12.893 7.741 -10.592 1.00 77.62 236 PHE A O 1
ATOM 1922 N N . SER A 1 237 ? 11.790 9.372 -11.667 1.00 74.50 237 SER A N 1
ATOM 1923 C CA . SER A 1 237 ? 12.540 9.288 -12.928 1.00 74.50 237 SER A CA 1
ATOM 1924 C C . SER A 1 237 ? 14.054 9.367 -12.693 1.00 74.50 237 SER A C 1
ATOM 1926 O O . SER A 1 237 ? 14.812 8.576 -13.246 1.00 74.50 237 SER A O 1
ATOM 1928 N N . SER A 1 238 ? 14.493 10.285 -11.826 1.00 74.44 238 SER A N 1
ATOM 1929 C CA . SER A 1 238 ? 15.903 10.488 -11.468 1.00 74.44 238 SER A CA 1
ATOM 1930 C C . SER A 1 238 ? 16.472 9.355 -10.611 1.00 74.44 238 SER A C 1
ATOM 1932 O O . SER A 1 238 ? 17.624 8.960 -10.787 1.00 74.44 238 SER A O 1
ATOM 1934 N N . LEU A 1 239 ? 15.667 8.800 -9.700 1.00 73.12 239 LEU A N 1
ATOM 1935 C CA . LEU A 1 239 ? 16.054 7.656 -8.880 1.00 73.12 239 LEU A CA 1
ATOM 1936 C C . LEU A 1 239 ? 16.217 6.411 -9.757 1.00 73.12 239 LEU A C 1
ATOM 1938 O O . LEU A 1 239 ? 17.234 5.731 -9.662 1.00 73.12 239 LEU A O 1
ATOM 1942 N N . LEU A 1 240 ? 15.272 6.168 -10.665 1.00 72.88 240 LEU A N 1
ATOM 1943 C CA . LEU A 1 240 ? 15.346 5.081 -11.634 1.00 72.88 240 LEU A CA 1
ATOM 1944 C C . LEU A 1 240 ? 16.567 5.233 -12.551 1.00 72.88 240 LEU A C 1
ATOM 1946 O O . LEU A 1 240 ? 17.347 4.292 -12.654 1.00 72.88 240 LEU A O 1
ATOM 1950 N N . LEU A 1 241 ? 16.789 6.422 -13.128 1.00 70.81 241 LEU A N 1
ATOM 1951 C CA . LEU A 1 241 ? 17.976 6.734 -13.935 1.00 70.81 241 LEU A CA 1
ATOM 1952 C C . LEU A 1 241 ? 19.264 6.403 -13.169 1.00 70.81 241 LEU A C 1
ATOM 1954 O O . LEU A 1 241 ? 20.115 5.663 -13.653 1.00 70.81 241 LEU A O 1
ATOM 1958 N N . ASN A 1 242 ? 19.380 6.891 -11.933 1.00 70.31 242 ASN A N 1
ATOM 1959 C CA . ASN A 1 242 ? 20.540 6.619 -11.095 1.00 70.31 242 ASN A CA 1
ATOM 1960 C C . ASN A 1 242 ? 20.736 5.120 -10.853 1.00 70.31 242 ASN A C 1
ATOM 1962 O O . ASN A 1 242 ? 21.868 4.654 -10.877 1.00 70.31 242 ASN A O 1
ATOM 1966 N N . PHE A 1 243 ? 19.671 4.351 -10.633 1.00 65.25 243 PHE A N 1
ATOM 1967 C CA . PHE A 1 243 ? 19.776 2.910 -10.393 1.00 65.25 243 PHE A CA 1
ATOM 1968 C C . PHE A 1 243 ? 20.083 2.086 -11.645 1.00 65.25 243 PHE A C 1
ATOM 1970 O O . PHE A 1 243 ? 20.706 1.024 -11.524 1.00 65.25 243 PHE A O 1
ATOM 1977 N N . LEU A 1 244 ? 19.661 2.570 -12.812 1.00 63.25 244 LEU A N 1
ATOM 1978 C CA . LEU A 1 244 ? 19.992 1.991 -14.110 1.00 63.25 244 LEU A CA 1
ATOM 1979 C C . LEU A 1 244 ? 21.443 2.302 -14.513 1.00 63.25 244 LEU A C 1
ATOM 1981 O O . LEU A 1 244 ? 22.114 1.426 -15.053 1.00 63.25 244 LEU A O 1
ATOM 1985 N N . ASN A 1 245 ? 21.957 3.481 -14.145 1.00 63.69 245 ASN A N 1
ATOM 1986 C CA . ASN A 1 245 ? 23.284 3.952 -14.550 1.00 63.69 245 ASN A CA 1
ATOM 1987 C C . ASN A 1 245 ? 24.414 3.643 -13.553 1.00 63.69 245 ASN A C 1
ATOM 1989 O O . ASN A 1 245 ? 25.535 3.352 -13.968 1.00 63.69 245 ASN A O 1
ATOM 1993 N N . LYS A 1 246 ? 24.170 3.703 -12.232 1.00 55.09 246 LYS A N 1
ATOM 1994 C CA . LYS A 1 246 ? 25.255 3.719 -11.223 1.00 55.09 246 LYS A CA 1
ATOM 1995 C C . LYS A 1 246 ? 26.039 2.416 -11.064 1.00 55.09 246 LYS A C 1
ATOM 1997 O O . LYS A 1 246 ? 27.098 2.449 -10.448 1.00 55.09 246 LYS A O 1
ATOM 2002 N N . ASN A 1 247 ? 25.585 1.290 -11.612 1.00 47.12 247 ASN A N 1
ATOM 2003 C CA . ASN A 1 247 ? 26.157 -0.014 -11.255 1.00 47.12 247 ASN A CA 1
ATOM 2004 C C . ASN A 1 247 ? 26.922 -0.747 -12.366 1.00 47.12 247 ASN A C 1
ATOM 2006 O O . ASN A 1 247 ? 27.132 -1.944 -12.210 1.00 47.12 247 ASN A O 1
ATOM 2010 N N . LYS A 1 248 ? 27.353 -0.090 -13.461 1.00 46.41 248 LYS A N 1
ATOM 2011 C CA . LYS A 1 248 ? 28.148 -0.727 -14.549 1.00 46.41 248 LYS A CA 1
ATOM 2012 C C . LYS A 1 248 ? 27.591 -2.087 -15.038 1.00 46.41 248 LYS A C 1
ATOM 2014 O O . LYS A 1 248 ? 28.309 -2.866 -15.647 1.00 46.41 248 LYS A O 1
ATOM 2019 N N . SER A 1 249 ? 26.310 -2.373 -14.789 1.00 49.47 249 SER A N 1
ATOM 2020 C CA . SER A 1 249 ? 25.651 -3.632 -15.140 1.00 49.47 249 SER A CA 1
ATOM 2021 C C . SER A 1 249 ? 24.894 -3.537 -16.466 1.00 49.47 249 SER A C 1
ATOM 2023 O O . SER A 1 249 ? 24.237 -4.496 -16.846 1.00 49.47 249 SER A O 1
ATOM 2025 N N . GLY A 1 250 ? 24.956 -2.387 -17.155 1.00 53.78 250 GLY A N 1
ATOM 2026 C CA . GLY A 1 250 ? 24.549 -2.244 -18.557 1.00 53.78 250 GLY A CA 1
ATOM 2027 C C . GLY A 1 250 ? 23.124 -2.702 -18.874 1.00 53.78 250 GLY A C 1
ATOM 2028 O O . GLY A 1 250 ? 22.908 -3.311 -19.912 1.00 53.78 250 GLY A O 1
ATOM 2029 N N . ILE A 1 251 ? 22.151 -2.468 -17.987 1.00 63.28 251 ILE A N 1
ATOM 2030 C CA . ILE A 1 251 ? 20.774 -2.938 -18.227 1.00 63.28 251 ILE A CA 1
ATOM 2031 C C . ILE A 1 251 ? 20.096 -2.077 -19.300 1.00 63.28 251 ILE A C 1
ATOM 2033 O O . ILE A 1 251 ? 19.420 -2.613 -20.180 1.00 63.28 251 ILE A O 1
ATOM 2037 N N . ILE A 1 252 ? 20.288 -0.757 -19.214 1.00 65.06 252 ILE A N 1
ATOM 2038 C CA . ILE A 1 252 ? 19.825 0.268 -20.157 1.00 65.06 252 ILE A CA 1
ATOM 2039 C C . ILE A 1 252 ? 20.949 1.299 -20.279 1.00 65.06 252 ILE A C 1
ATOM 2041 O O . ILE A 1 252 ? 21.542 1.680 -19.270 1.00 65.06 252 ILE A O 1
ATOM 2045 N N . THR A 1 253 ? 21.258 1.743 -21.494 1.00 67.88 253 THR A N 1
ATOM 2046 C CA . THR A 1 253 ? 22.252 2.806 -21.713 1.00 67.88 253 THR A CA 1
ATOM 2047 C C . THR A 1 253 ? 21.631 4.196 -21.557 1.00 67.88 253 THR A C 1
ATOM 2049 O O . THR A 1 253 ? 20.451 4.399 -21.851 1.00 67.88 253 THR A O 1
ATOM 2052 N N . ASP A 1 254 ? 22.444 5.196 -21.203 1.00 67.31 254 ASP A N 1
ATOM 2053 C CA . ASP A 1 254 ? 22.028 6.610 -21.203 1.00 67.31 254 ASP A CA 1
ATOM 2054 C C . ASP A 1 254 ? 21.389 7.035 -22.532 1.00 67.31 254 ASP A C 1
ATOM 2056 O O . ASP A 1 254 ? 20.438 7.821 -22.566 1.00 67.31 254 ASP A O 1
ATOM 2060 N N . SER A 1 255 ? 21.884 6.475 -23.639 1.00 68.62 255 SER A N 1
ATOM 2061 C CA . SER A 1 255 ? 21.382 6.749 -24.983 1.00 68.62 255 SER A CA 1
ATOM 2062 C C . SER A 1 255 ? 19.963 6.211 -25.208 1.00 68.62 255 SER A C 1
ATOM 2064 O O . SER A 1 255 ? 19.123 6.927 -25.756 1.00 68.62 255 SER A O 1
ATOM 2066 N N . GLU A 1 256 ? 19.671 4.989 -24.750 1.00 69.06 256 GLU A N 1
ATOM 2067 C CA . GLU A 1 256 ? 18.341 4.372 -24.817 1.00 69.06 256 GLU A CA 1
ATOM 2068 C C . GLU A 1 256 ? 17.349 5.162 -23.959 1.00 69.06 256 GLU A C 1
ATOM 2070 O O . GLU A 1 256 ? 16.277 5.543 -24.431 1.00 69.06 256 GLU A O 1
ATOM 2075 N N . TRP A 1 257 ? 17.739 5.522 -22.733 1.00 71.94 257 TRP A N 1
ATOM 2076 C CA . TRP A 1 257 ? 16.887 6.312 -21.847 1.00 71.94 257 TRP A CA 1
ATOM 2077 C C . TRP A 1 257 ? 16.581 7.706 -22.416 1.00 71.94 257 TRP A C 1
ATOM 2079 O O . TRP A 1 257 ? 15.429 8.149 -22.440 1.00 71.94 257 TRP A O 1
ATOM 2089 N N . CYS A 1 258 ? 17.593 8.390 -22.958 1.00 70.38 258 CYS A N 1
ATOM 2090 C CA . CYS A 1 258 ? 17.411 9.688 -23.606 1.00 70.38 258 CYS A CA 1
ATOM 2091 C C . CYS A 1 258 ? 16.489 9.609 -24.830 1.00 70.38 258 CYS A C 1
ATOM 2093 O O . CYS A 1 258 ? 15.694 10.527 -25.052 1.00 70.38 258 CYS A O 1
ATOM 2095 N N . LYS A 1 259 ? 16.566 8.532 -25.625 1.00 74.50 259 LYS A N 1
ATOM 2096 C CA . LYS A 1 259 ? 15.659 8.304 -26.763 1.00 74.50 259 LYS A CA 1
ATOM 2097 C C . LYS A 1 259 ? 14.211 8.168 -26.296 1.00 74.50 259 LYS A C 1
ATOM 2099 O O . LYS A 1 259 ? 13.339 8.832 -26.857 1.00 74.50 259 LYS A O 1
ATOM 2104 N N . VAL A 1 260 ? 13.961 7.398 -25.238 1.00 74.00 260 VAL A N 1
ATOM 2105 C CA . VAL A 1 260 ? 12.613 7.221 -24.672 1.00 74.00 260 VAL A CA 1
ATOM 2106 C C . VAL A 1 260 ? 12.053 8.546 -24.146 1.00 74.00 260 VAL A C 1
ATOM 2108 O O . VAL A 1 260 ? 10.918 8.897 -24.469 1.00 74.00 260 VAL A O 1
ATOM 2111 N N . LEU A 1 261 ? 12.850 9.344 -23.428 1.00 71.94 261 LEU A N 1
ATOM 2112 C CA . LEU A 1 261 ? 12.429 10.672 -22.956 1.00 71.94 261 LEU A CA 1
ATOM 2113 C C . LEU A 1 261 ? 12.128 11.644 -24.107 1.00 71.94 261 LEU A C 1
ATOM 2115 O O . LEU A 1 261 ? 11.174 12.421 -24.039 1.00 71.94 261 LEU A O 1
ATOM 2119 N N . LYS A 1 262 ? 12.921 11.615 -25.186 1.00 74.75 262 LYS A N 1
ATOM 2120 C CA . LYS A 1 262 ? 12.653 12.417 -26.392 1.00 74.75 262 LYS A CA 1
ATOM 2121 C C . LYS A 1 262 ? 11.352 11.983 -27.071 1.00 74.75 262 LYS A C 1
ATOM 2123 O O . LYS A 1 262 ? 10.543 12.846 -27.401 1.00 74.75 262 LYS A O 1
ATOM 2128 N N . LYS A 1 263 ? 11.126 10.672 -27.209 1.00 73.81 263 LYS A N 1
ATOM 2129 C CA . LYS A 1 263 ? 9.897 10.085 -27.771 1.00 73.81 263 LYS A CA 1
ATOM 2130 C C . LYS A 1 263 ? 8.662 10.436 -26.937 1.00 73.81 263 LYS A C 1
ATOM 2132 O O . LYS A 1 263 ? 7.621 10.787 -27.479 1.00 73.81 263 LYS A O 1
ATOM 2137 N N . GLN A 1 264 ? 8.781 10.425 -25.612 1.00 76.06 264 GLN A N 1
ATOM 2138 C CA . GLN A 1 264 ? 7.724 10.893 -24.718 1.00 76.06 264 GLN A CA 1
ATOM 2139 C C . GLN A 1 264 ? 7.422 12.387 -24.942 1.00 76.06 264 GLN A C 1
ATOM 2141 O O . GLN A 1 264 ? 6.259 12.767 -25.076 1.00 76.06 264 GLN A O 1
ATOM 2146 N N . LYS A 1 265 ? 8.452 13.244 -25.013 1.00 71.81 265 LYS A N 1
ATOM 2147 C CA . LYS A 1 265 ? 8.282 14.690 -25.248 1.00 71.81 265 LYS A CA 1
ATOM 2148 C C . LYS A 1 265 ? 7.652 14.998 -26.608 1.00 71.81 265 LYS A C 1
ATOM 2150 O O . LYS A 1 265 ? 6.853 15.928 -26.683 1.00 71.81 265 LYS A O 1
ATOM 2155 N N . SER A 1 266 ? 7.990 14.255 -27.663 1.00 66.69 266 SER A N 1
ATOM 2156 C CA . SER A 1 266 ? 7.371 14.435 -28.983 1.00 66.69 266 SER A CA 1
ATOM 2157 C C . SER A 1 266 ? 5.907 14.000 -28.989 1.00 66.69 266 SER A C 1
ATOM 2159 O O . SER A 1 266 ? 5.071 14.728 -29.509 1.00 66.69 266 SER A O 1
ATOM 2161 N N . LEU A 1 267 ? 5.569 12.886 -28.331 1.00 66.50 267 LEU A N 1
ATOM 2162 C CA . LEU A 1 267 ? 4.177 12.457 -28.172 1.00 66.50 267 LEU A CA 1
ATOM 2163 C C . LEU A 1 267 ? 3.347 13.520 -27.441 1.00 66.50 267 LEU A C 1
ATOM 2165 O O . LEU A 1 267 ? 2.289 13.890 -27.925 1.00 66.50 267 LEU A O 1
ATOM 2169 N N . ILE A 1 268 ? 3.848 14.087 -26.339 1.00 61.78 268 ILE A N 1
ATOM 2170 C CA . ILE A 1 268 ? 3.146 15.150 -25.592 1.00 61.78 268 ILE A CA 1
ATOM 2171 C C . ILE A 1 268 ? 2.927 16.412 -26.445 1.00 61.78 268 ILE A C 1
ATOM 2173 O O . ILE A 1 268 ? 1.909 17.082 -26.284 1.00 61.78 268 ILE A O 1
ATOM 2177 N N . LYS A 1 269 ? 3.867 16.750 -27.337 1.00 58.59 269 LYS A N 1
ATOM 2178 C CA . LYS A 1 269 ? 3.741 17.899 -28.248 1.00 58.59 269 LYS A CA 1
ATOM 2179 C C . LYS A 1 269 ? 2.726 17.671 -29.368 1.00 58.59 269 LYS A C 1
ATOM 2181 O O . LYS A 1 269 ? 2.120 18.638 -29.792 1.00 58.59 269 LYS A O 1
ATOM 2186 N N . ASN A 1 270 ? 2.526 16.430 -29.805 1.00 53.59 270 ASN A N 1
ATOM 2187 C CA . ASN A 1 270 ? 1.576 16.096 -30.871 1.00 53.59 270 ASN A CA 1
ATOM 2188 C C . ASN A 1 270 ? 0.110 16.038 -30.395 1.00 53.59 270 ASN A C 1
ATOM 2190 O O . ASN A 1 270 ? -0.786 15.912 -31.221 1.00 53.59 270 ASN A O 1
ATOM 2194 N N . PHE A 1 271 ? -0.138 16.102 -29.081 1.00 46.97 271 PHE A N 1
ATOM 2195 C CA . PHE A 1 271 ? -1.480 16.143 -28.477 1.00 46.97 271 PHE A CA 1
ATOM 2196 C C . PHE A 1 271 ? -1.883 17.545 -27.977 1.00 46.97 271 PHE A C 1
ATOM 2198 O O . PHE A 1 271 ? -2.872 17.671 -27.254 1.00 46.97 271 PHE A O 1
ATOM 2205 N N . LYS A 1 272 ? -1.107 18.583 -28.309 1.00 40.03 272 LYS A N 1
ATOM 2206 C CA . LYS A 1 272 ? -1.448 19.997 -28.100 1.00 40.03 272 LYS A CA 1
ATOM 2207 C C . LYS A 1 272 ? -1.655 20.666 -29.446 1.00 40.03 272 LYS A C 1
ATOM 2209 O O . LYS A 1 272 ? -2.521 21.560 -29.491 1.00 40.03 272 LYS A O 1
#

Secondary structure (DSSP, 8-state):
-HHHHHHHHHHHHHHHHHHHHHHHHHHHHHHHHHHHHHT-HHHHHHHHHHHHHHHHH-TT-HHHHHHHHHHHHHHHHHHHHHHHHTTS---HHHHHHHHHHHHTSTTTTSTTHHHHHHHHHHHHHHHHHHHHHHHHTHHHHHH-HHHHHHHHHHHHHHHHHHHHHHHHHHS---S-HHHHHHHHHHHHHHHHHHHHHHHHHHHHHGGG---HHHHHHHHHHHHHHHHHHHTTT---HHHHHHHHHTTS--SS-HHHHHHHHHHHHHHHHHT-

Sequence (272 aa):
NNDNLSINDKNLTLLLNSMDNIIDILELPSLTNACVKSGYYSESLQINSYIKQLSTKYQNIPLISSISIEINKEISYMLSALIRLLRSDLKQSTTIKVLSYIRKILPFNDSISLNKNLKRIYLHSRYLFIINELSVLNPLKSHSTEKFIKRSIEVIREYCFSSIITFQTIFPSNNQQPDKIDNTQLLYGFIKNIIIHLILILRENFPKIIDIQIRDSLLLQIVYCSQSLGRIGGEFSSLLLNFLNKNKSGIITDSEWCKVLKKQKSLIKNFK

InterPro domains:
  IPR007255 Conserved oligomeric Golgi complex subunit 8 [PF04124] (6-245)
  IPR007255 Conserved oligomeric Golgi complex subunit 8 [PTHR21311] (9-245)
  IPR016159 Cullin repeat-like-containing domain superfamily [SSF74788] (22-248)